Protein AF-A0A1W9RJ63-F1 (afdb_monomer_lite)

pLDDT: mean 87.43, std 19.28, range [34.66, 98.94]

Radius of gyration: 23.69 Å; chains: 1; bounding box: 68×54×68 Å

Foldseek 3Di:
DCPPVNVVVVVVVVVVVVVVPDPDPPVVVVVVVVVVVCVVPPPPPLLQAEEEFALFLQRLLLLLLVCLVRVHLHYHHDAQVCLVVVVDDEALSYEYFQYADSVHYVEYFHQDPVSVVVCVVVVHDQVVGHYDYHNALGSSVSSVVVVVVPDDDPPLSVVSVVVVSCVSNVPAPDPCSVPDDDLSVLVRLLLPDDPDDPVVSVVVSSVSSNLVSPDRSVVVCPDPVSVVSSVNSVVVVVVVVVLQVVQWDADPVCPPSPDIDGDPVPDPDRDDD

Structure (mmCIF, N/CA/C/O backbone):
data_AF-A0A1W9RJ63-F1
#
_entry.id   AF-A0A1W9RJ63-F1
#
loop_
_atom_site.group_PDB
_atom_site.id
_atom_site.type_symbol
_atom_site.label_atom_id
_atom_site.label_alt_id
_atom_site.label_comp_id
_atom_site.label_asym_id
_atom_site.label_entity_id
_atom_site.label_seq_id
_atom_site.pdbx_PDB_ins_code
_atom_site.Cartn_x
_atom_site.Cartn_y
_atom_site.Cartn_z
_atom_site.occupancy
_atom_site.B_iso_or_equiv
_atom_site.auth_seq_id
_atom_site.auth_comp_id
_atom_site.auth_asym_id
_atom_site.auth_atom_id
_atom_site.pdbx_PDB_model_num
ATOM 1 N N . MET A 1 1 ? -8.250 20.122 31.366 1.00 35.31 1 MET A N 1
ATOM 2 C CA . MET A 1 1 ? -9.513 19.414 31.671 1.00 35.31 1 MET A CA 1
ATOM 3 C C . MET A 1 1 ? -10.687 20.374 31.529 1.00 35.31 1 MET A C 1
ATOM 5 O O . MET A 1 1 ? -10.978 21.127 32.449 1.00 35.31 1 MET A O 1
ATOM 9 N N . LEU A 1 2 ? -11.339 20.386 30.367 1.00 34.66 2 LEU A N 1
ATOM 10 C CA . LEU A 1 2 ? -12.688 20.942 30.245 1.00 34.66 2 LEU A CA 1
ATOM 11 C C . LEU A 1 2 ? -13.640 19.859 30.754 1.00 34.66 2 LEU A C 1
ATOM 13 O O . LEU A 1 2 ? -13.644 18.750 30.230 1.00 34.66 2 LEU A O 1
ATOM 17 N N . THR A 1 3 ? -14.380 20.133 31.826 1.00 40.41 3 THR A N 1
ATOM 18 C CA . THR A 1 3 ? -15.351 19.172 32.359 1.00 40.41 3 THR A CA 1
ATOM 19 C C . THR A 1 3 ? -16.459 18.944 31.328 1.00 40.41 3 THR A C 1
ATOM 21 O O . THR A 1 3 ? -16.871 19.877 30.642 1.00 40.41 3 THR A O 1
ATOM 24 N N . PHE A 1 4 ? -16.972 17.717 31.225 1.00 37.75 4 PHE A N 1
ATOM 25 C CA . PHE A 1 4 ? -18.066 17.328 30.318 1.00 37.75 4 PHE A CA 1
ATOM 26 C C . PHE A 1 4 ? -19.274 18.294 30.388 1.00 37.75 4 PHE A C 1
ATOM 28 O O . PHE A 1 4 ? -19.885 18.646 29.382 1.00 37.75 4 PHE A O 1
ATOM 35 N N . SER A 1 5 ? -19.529 18.846 31.578 1.00 42.22 5 SER A N 1
ATOM 36 C CA . SER A 1 5 ? -20.525 19.898 31.835 1.00 42.22 5 SER A CA 1
ATOM 37 C C . SER A 1 5 ? -20.263 21.216 31.078 1.00 42.22 5 SER A C 1
ATOM 39 O O . SER A 1 5 ? -21.196 21.862 30.597 1.00 42.22 5 SER A O 1
ATOM 41 N N . SER A 1 6 ? -18.997 21.615 30.919 1.00 45.72 6 SER A N 1
ATOM 42 C CA . SER A 1 6 ? -18.586 22.813 30.173 1.00 45.72 6 SER A CA 1
ATOM 43 C C . SER A 1 6 ? -18.799 22.660 28.664 1.00 45.72 6 SER A C 1
ATOM 45 O O . SER A 1 6 ? -19.265 23.602 28.018 1.00 45.72 6 SER A O 1
ATOM 47 N N . PHE A 1 7 ? -18.521 21.471 28.118 1.00 48.03 7 PHE A N 1
ATOM 48 C CA . PHE A 1 7 ? -18.757 21.154 26.708 1.00 48.03 7 PHE A CA 1
ATOM 49 C C . PHE A 1 7 ? -20.257 21.136 26.387 1.00 48.03 7 PHE A C 1
ATOM 51 O O . PHE A 1 7 ? -20.696 21.829 25.472 1.00 48.03 7 PHE A O 1
ATOM 58 N N . LEU A 1 8 ? -21.061 20.467 27.223 1.00 41.66 8 LEU A N 1
ATOM 59 C CA . LEU A 1 8 ? -22.521 20.431 27.085 1.00 41.66 8 LEU A CA 1
ATOM 60 C C . LEU A 1 8 ? -23.159 21.825 27.162 1.00 41.66 8 LEU A C 1
ATOM 62 O O . LEU A 1 8 ? -24.070 22.125 26.395 1.00 41.66 8 LEU A O 1
ATOM 66 N N . LYS A 1 9 ? -22.664 22.713 28.038 1.00 49.66 9 LYS A N 1
ATOM 67 C CA . LYS A 1 9 ? -23.133 24.109 28.092 1.00 49.66 9 LYS A CA 1
ATOM 68 C C . LYS A 1 9 ? -22.808 24.885 26.814 1.00 49.66 9 LYS A C 1
ATOM 70 O O . LYS A 1 9 ? -23.668 25.620 26.339 1.00 49.66 9 LYS A O 1
ATOM 75 N N . LYS A 1 10 ? -21.609 24.719 26.243 1.00 51.47 10 LYS A N 1
ATOM 76 C CA . LYS A 1 10 ? -21.227 25.370 24.974 1.00 51.47 10 LYS A CA 1
ATOM 77 C C . LYS A 1 10 ? -22.029 24.845 23.782 1.00 51.47 10 LYS A C 1
ATOM 79 O O . LYS A 1 10 ? -22.437 25.641 22.935 1.00 51.47 10 LYS A O 1
ATOM 84 N N . LEU A 1 11 ? -22.298 23.538 23.753 1.00 46.00 11 LEU A N 1
ATOM 85 C CA . LEU A 1 11 ? -23.133 22.911 22.731 1.00 46.00 11 LEU A CA 1
ATOM 86 C C . LEU A 1 11 ? -24.572 23.436 22.816 1.00 46.00 11 LEU A C 1
ATOM 88 O O . LEU A 1 11 ? -25.123 23.881 21.817 1.00 46.00 11 LEU A O 1
ATOM 92 N N . LYS A 1 12 ? -25.138 23.499 24.030 1.00 49.78 12 LYS A N 1
ATOM 93 C CA . LYS A 1 12 ? -26.497 24.006 24.275 1.00 49.78 12 LYS A CA 1
ATOM 94 C C . LYS A 1 12 ? -26.666 25.472 23.853 1.00 49.78 12 LYS A C 1
ATOM 96 O O . LYS A 1 12 ? -27.648 25.806 23.204 1.00 49.78 12 LYS A O 1
ATOM 101 N N . ILE A 1 13 ? -25.669 26.318 24.133 1.00 50.31 13 ILE A N 1
ATOM 102 C CA . ILE A 1 13 ? -25.661 27.731 23.711 1.00 50.31 13 ILE A CA 1
ATOM 103 C C . ILE A 1 13 ? -25.588 27.866 22.178 1.00 50.31 13 ILE A C 1
ATOM 105 O O . ILE A 1 13 ? -26.251 28.734 21.613 1.00 50.31 13 ILE A O 1
ATOM 109 N N . SER A 1 14 ? -24.822 27.009 21.491 1.00 53.75 14 SER A N 1
ATOM 110 C CA . SER A 1 14 ? -24.752 27.021 20.017 1.00 53.75 14 SER A CA 1
ATOM 111 C C . SER A 1 14 ? -26.038 26.502 19.366 1.00 53.75 14 SER A C 1
ATOM 113 O O . SER A 1 14 ? -26.444 26.999 18.317 1.00 53.75 14 SER A O 1
ATOM 115 N N . ILE A 1 15 ? -26.715 25.549 20.011 1.00 46.78 15 ILE A N 1
ATOM 116 C CA . ILE A 1 15 ? -27.996 24.987 19.565 1.00 46.78 15 ILE A CA 1
ATOM 117 C C . ILE A 1 15 ? -29.120 26.030 19.668 1.00 46.78 15 ILE A C 1
ATOM 119 O O . ILE A 1 15 ? -29.859 26.216 18.703 1.00 46.78 15 ILE A O 1
ATOM 123 N N . ASP A 1 16 ? -29.198 26.789 20.767 1.00 50.16 16 ASP A N 1
ATOM 124 C CA . ASP A 1 16 ? -30.179 27.880 20.916 1.00 50.16 16 ASP A CA 1
ATOM 125 C C . ASP A 1 16 ? -29.985 28.989 19.858 1.00 50.16 16 ASP A C 1
ATOM 127 O O . ASP A 1 16 ? -30.943 29.651 19.443 1.00 50.16 16 ASP A O 1
ATOM 131 N N . PHE A 1 17 ? -28.746 29.181 19.390 1.00 46.66 17 PHE A N 1
ATOM 132 C CA . PHE A 1 17 ? -28.407 30.124 18.322 1.00 46.66 17 PHE A CA 1
ATOM 133 C C . PHE A 1 17 ? -28.830 29.622 16.929 1.00 46.66 17 PHE A C 1
ATOM 135 O O . PHE A 1 17 ? -29.302 30.415 16.114 1.00 46.66 17 PHE A O 1
ATOM 142 N N . LEU A 1 18 ? -28.721 28.315 16.670 1.00 41.44 18 LEU A N 1
ATOM 143 C CA . LEU A 1 18 ? -29.127 27.677 15.409 1.00 41.44 18 LEU A CA 1
ATOM 144 C C . LEU A 1 18 ? -30.652 27.527 15.285 1.00 41.44 18 LEU A C 1
ATOM 146 O O . LEU A 1 18 ? -31.206 27.804 14.223 1.00 41.44 18 LEU A O 1
ATOM 150 N N . ILE A 1 19 ? -31.352 27.207 16.380 1.00 47.28 19 ILE A N 1
ATOM 151 C CA . ILE A 1 19 ? -32.824 27.091 16.410 1.00 47.28 19 ILE A CA 1
ATOM 152 C C . ILE A 1 19 ? -33.506 28.435 16.101 1.00 47.28 19 ILE A C 1
ATOM 154 O O . ILE A 1 19 ? -34.602 28.472 15.544 1.00 47.28 19 ILE A O 1
ATOM 158 N N . LYS A 1 20 ? -32.854 29.565 16.405 1.00 49.41 20 LYS A N 1
ATOM 159 C CA . LYS A 1 20 ? -33.381 30.892 16.054 1.00 49.41 20 LYS A CA 1
ATOM 160 C C . LYS A 1 20 ? -33.312 31.219 14.562 1.00 49.41 20 LYS A C 1
ATOM 162 O O . LYS A 1 20 ? -33.952 32.193 14.164 1.00 49.41 20 LYS A O 1
ATOM 167 N N . LYS A 1 21 ? -32.547 30.471 13.758 1.00 46.88 21 LYS A N 1
ATOM 168 C CA . LYS A 1 21 ? -32.263 30.850 12.369 1.00 46.88 21 LYS A CA 1
ATOM 169 C C . LYS A 1 21 ? -33.033 30.073 11.307 1.00 46.88 21 LYS A C 1
ATOM 171 O O . LYS A 1 21 ? -33.266 30.662 10.262 1.00 46.88 21 LYS A O 1
ATOM 176 N N . ASP A 1 22 ? -33.526 28.866 11.581 1.00 46.59 22 ASP A N 1
ATOM 177 C CA . ASP A 1 22 ? -34.306 28.108 10.597 1.00 46.59 22 ASP A CA 1
ATOM 178 C C . ASP A 1 22 ? -35.449 27.310 11.230 1.00 46.59 22 ASP A C 1
ATOM 180 O O . ASP A 1 22 ? -35.293 26.634 12.245 1.00 46.59 22 ASP A O 1
ATOM 184 N N . LYS A 1 23 ? -36.627 27.383 10.597 1.00 46.25 23 LYS A N 1
ATOM 185 C CA . LYS A 1 23 ? -37.850 26.647 10.960 1.00 46.25 23 LYS A CA 1
ATOM 186 C C . LYS A 1 23 ? -37.730 25.152 10.620 1.00 46.25 23 LYS A C 1
ATOM 188 O O . LYS A 1 23 ? -38.532 24.626 9.851 1.00 46.25 23 LYS A O 1
ATOM 193 N N . LEU A 1 24 ? -36.751 24.451 11.180 1.00 45.56 24 LEU A N 1
ATOM 194 C CA . LEU A 1 24 ? -36.723 22.989 11.147 1.00 45.56 24 LEU A CA 1
ATOM 195 C C . LEU A 1 24 ? -37.535 22.460 12.332 1.00 45.56 24 LEU A C 1
ATOM 197 O O . LEU A 1 24 ? -37.320 22.839 13.481 1.00 45.56 24 LEU A O 1
ATOM 201 N N . SER A 1 25 ? -38.536 21.626 12.047 1.00 48.38 25 SER A N 1
ATOM 202 C CA . SER A 1 25 ? -39.439 21.076 13.057 1.00 48.38 25 SER A CA 1
ATOM 203 C C . SER A 1 25 ? -38.657 20.299 14.122 1.00 48.38 25 SER A C 1
ATOM 205 O O . SER A 1 25 ? -37.947 19.349 13.784 1.00 48.38 25 SER A O 1
ATOM 207 N N . ASN A 1 26 ? -38.851 20.666 15.394 1.00 48.31 26 ASN A N 1
ATOM 208 C CA . ASN A 1 26 ? -38.176 20.101 16.573 1.00 48.31 26 ASN A CA 1
ATOM 209 C C . ASN A 1 26 ? -38.105 18.562 16.598 1.00 48.31 26 ASN A C 1
ATOM 211 O O . ASN A 1 26 ? -37.152 18.010 17.133 1.00 48.31 26 ASN A O 1
ATOM 215 N N . TYR A 1 27 ? -39.067 17.857 16.000 1.00 42.84 27 TYR A N 1
ATOM 216 C CA . TYR A 1 27 ? -39.119 16.393 16.020 1.00 42.84 27 TYR A CA 1
ATOM 217 C C . TYR A 1 27 ? -38.029 15.712 15.179 1.00 42.84 27 TYR A C 1
ATOM 219 O O . TYR A 1 27 ? -37.395 14.782 15.667 1.00 42.84 27 TYR A O 1
ATOM 227 N N . ALA A 1 28 ? -37.744 16.194 13.965 1.00 42.62 28 ALA A N 1
ATOM 228 C CA . ALA A 1 28 ? -36.726 15.587 13.098 1.00 42.62 28 ALA A CA 1
ATOM 229 C C . ALA A 1 28 ? -35.299 15.817 13.631 1.00 42.62 28 ALA A C 1
ATOM 231 O O . ALA A 1 28 ? -34.439 14.944 13.532 1.00 42.62 28 ALA A O 1
ATOM 232 N N . PHE A 1 29 ? -35.061 16.975 14.258 1.00 45.22 29 PHE A N 1
ATOM 233 C CA . PHE A 1 29 ? -33.760 17.332 14.827 1.00 45.22 29 PHE A CA 1
ATOM 234 C C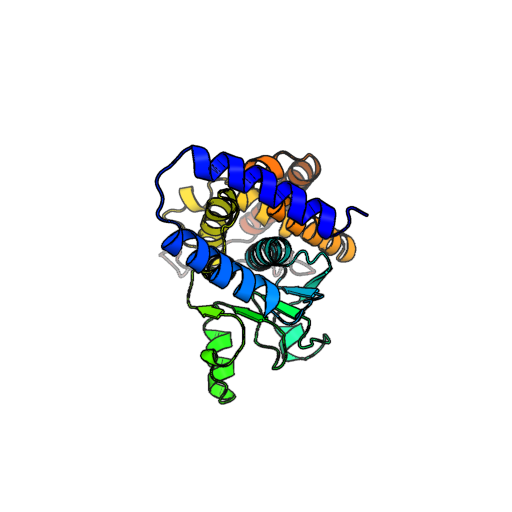 . PHE A 1 29 ? -33.454 16.544 16.110 1.00 45.22 29 PHE A C 1
ATOM 236 O O . PHE A 1 29 ? -32.309 16.169 16.344 1.00 45.22 29 PHE A O 1
ATOM 243 N N . ILE A 1 30 ? -34.468 16.254 16.933 1.00 47.34 30 ILE A N 1
ATOM 244 C CA . ILE A 1 30 ? -34.308 15.439 18.147 1.00 47.34 30 ILE A CA 1
ATOM 245 C C . ILE A 1 30 ? -34.028 13.974 17.781 1.00 47.34 30 ILE A C 1
ATOM 247 O O . ILE A 1 30 ? -33.135 13.375 18.367 1.00 47.34 30 ILE A O 1
ATOM 251 N N . GLN A 1 31 ? -34.696 13.420 16.763 1.00 43.69 31 GLN A N 1
ATOM 252 C CA . GLN A 1 31 ? -34.503 12.023 16.344 1.00 43.69 31 GLN A CA 1
ATOM 253 C C . GLN A 1 31 ? -33.118 11.756 15.728 1.00 43.69 31 GLN A C 1
ATOM 255 O O . GLN A 1 31 ? -32.487 10.753 16.052 1.00 43.69 31 GLN A O 1
ATOM 260 N N . LEU A 1 32 ? -32.615 12.675 14.892 1.00 45.84 32 LEU A N 1
ATOM 261 C CA . LEU A 1 32 ? -31.247 12.621 14.354 1.00 45.84 32 LEU A CA 1
ATOM 262 C C . LEU A 1 32 ? -30.197 12.699 15.468 1.00 45.84 32 LEU A C 1
ATOM 264 O O . LEU A 1 32 ? -29.223 11.951 15.450 1.00 45.84 32 LEU A O 1
ATOM 268 N N . ASN A 1 33 ? -30.417 13.561 16.465 1.00 51.47 33 ASN A N 1
ATOM 269 C CA . ASN A 1 33 ? -29.493 13.717 17.584 1.00 51.47 33 ASN A CA 1
ATOM 270 C C . ASN A 1 33 ? -29.561 12.559 18.580 1.00 51.47 33 ASN A C 1
ATOM 272 O O . ASN A 1 33 ? -28.522 12.194 19.111 1.00 51.47 33 ASN A O 1
ATOM 276 N N . GLU A 1 34 ? -30.721 11.946 18.822 1.00 47.78 34 GLU A N 1
ATOM 277 C CA . GLU A 1 34 ? -30.797 10.737 19.649 1.00 47.78 34 GLU A CA 1
ATOM 278 C C . GLU A 1 34 ? -30.180 9.530 18.946 1.00 47.78 34 GLU A C 1
ATOM 280 O O . GLU A 1 34 ? -29.508 8.752 19.609 1.00 47.78 34 GLU A O 1
ATOM 285 N N . HIS A 1 35 ? -30.314 9.395 17.622 1.00 44.97 35 HIS A N 1
ATOM 286 C CA . HIS A 1 35 ? -29.653 8.317 16.883 1.00 44.97 35 HIS A CA 1
ATOM 287 C C . HIS A 1 35 ? -28.129 8.510 16.824 1.00 44.97 35 HIS A C 1
ATOM 289 O O . HIS A 1 35 ? -27.396 7.568 17.116 1.00 44.97 35 HIS A O 1
ATOM 295 N N . LEU A 1 36 ? -27.638 9.732 16.560 1.00 47.53 36 LEU A N 1
ATOM 296 C CA . LEU A 1 36 ? -26.205 10.049 16.664 1.00 47.53 36 LEU A CA 1
ATOM 297 C C . LEU A 1 36 ? -25.688 9.856 18.093 1.00 47.53 36 LEU A C 1
ATOM 299 O O . LEU A 1 36 ? -24.647 9.243 18.288 1.00 47.53 36 LEU A O 1
ATOM 303 N N . PHE A 1 37 ? -26.412 10.333 19.106 1.00 47.59 37 PHE A N 1
ATOM 304 C CA . PHE A 1 37 ? -26.006 10.189 20.503 1.00 47.59 37 PHE A CA 1
ATOM 305 C C . PHE A 1 37 ? -26.058 8.726 20.959 1.00 47.59 37 PHE A C 1
ATOM 307 O O . PHE A 1 37 ? -25.188 8.289 21.705 1.00 47.59 37 PHE A O 1
ATOM 314 N N . TYR A 1 38 ? -27.016 7.934 20.474 1.00 44.03 38 TYR A N 1
ATOM 315 C CA . TYR A 1 38 ? -27.082 6.493 20.710 1.00 44.03 38 TYR A CA 1
ATOM 316 C C . TYR A 1 38 ? -25.909 5.770 20.037 1.00 44.03 38 TYR A C 1
ATOM 318 O O . TYR A 1 38 ? -25.235 4.989 20.701 1.00 44.03 38 TYR A O 1
ATOM 326 N N . GLN A 1 39 ? -25.564 6.099 18.786 1.00 44.53 39 GLN A N 1
ATOM 327 C CA . GLN A 1 39 ? -24.362 5.566 18.127 1.00 44.53 39 GLN A CA 1
ATOM 328 C C . GLN A 1 39 ? -23.059 5.990 18.833 1.00 44.53 39 GLN A C 1
ATOM 330 O O . GLN A 1 39 ? -22.141 5.184 18.966 1.00 44.53 39 GLN A O 1
ATOM 335 N N . MET A 1 40 ? -22.998 7.216 19.363 1.00 43.88 40 MET A N 1
ATOM 336 C CA . MET A 1 40 ? -21.855 7.729 20.130 1.00 43.88 40 MET A CA 1
ATOM 337 C C . MET A 1 40 ? -21.744 7.136 21.544 1.00 43.88 40 MET A C 1
ATOM 339 O O . MET A 1 40 ? -20.654 7.133 22.107 1.00 43.88 40 MET A O 1
ATOM 343 N N . THR A 1 41 ? -22.842 6.656 22.140 1.00 37.88 41 THR A N 1
ATOM 344 C CA . THR A 1 41 ? -22.869 6.145 23.529 1.00 37.88 41 THR A CA 1
ATOM 345 C C . THR A 1 41 ? -22.958 4.621 23.637 1.00 37.88 41 THR A C 1
ATOM 347 O O . THR A 1 41 ? -22.603 4.084 24.683 1.00 37.88 41 THR A O 1
ATOM 350 N N . HIS A 1 42 ? -23.409 3.916 22.589 1.00 36.69 42 HIS A N 1
ATOM 351 C CA . HIS A 1 42 ? -23.519 2.447 22.549 1.00 36.69 42 HIS A CA 1
ATOM 352 C C . HIS A 1 42 ? -22.415 1.742 21.751 1.00 36.69 42 HIS A C 1
ATOM 354 O O . HIS A 1 42 ? -22.365 0.510 21.763 1.00 36.69 42 HIS A O 1
ATOM 360 N N . ARG A 1 43 ? -21.456 2.469 21.159 1.00 43.28 43 ARG A N 1
ATOM 361 C CA . ARG A 1 43 ? -20.119 1.891 20.975 1.00 43.28 43 ARG A CA 1
ATOM 362 C C . ARG A 1 43 ? -19.536 1.690 22.374 1.00 43.28 43 ARG A C 1
ATOM 364 O O . ARG A 1 43 ? -18.943 2.601 22.940 1.00 43.28 43 ARG A O 1
ATOM 371 N N . LYS A 1 44 ? -19.709 0.494 22.952 1.00 42.28 44 LYS A N 1
ATOM 372 C CA . LYS A 1 44 ? -18.711 -0.044 23.892 1.00 42.28 44 LYS A CA 1
ATOM 373 C C . LYS A 1 44 ? -17.350 0.325 23.301 1.00 42.28 44 LYS A C 1
ATOM 375 O O . LYS A 1 44 ? -17.148 0.011 22.132 1.00 42.28 44 LYS A O 1
ATOM 380 N N . ASN A 1 45 ? -16.501 1.015 24.062 1.00 45.34 45 ASN A N 1
ATOM 381 C CA . ASN A 1 45 ? -15.117 1.335 23.712 1.00 45.34 45 ASN A CA 1
ATOM 382 C C . ASN A 1 45 ? -14.395 0.073 23.202 1.00 45.34 45 ASN A C 1
ATOM 384 O O . ASN A 1 45 ? -13.748 -0.631 23.970 1.00 45.34 45 ASN A O 1
ATOM 388 N N . MET A 1 46 ? -14.536 -0.245 21.919 1.00 55.38 46 MET A N 1
ATOM 389 C CA . MET A 1 46 ? -13.579 -1.050 21.183 1.00 55.38 46 MET A CA 1
ATOM 390 C C . MET A 1 46 ? -12.470 -0.054 20.877 1.00 55.38 46 MET A C 1
ATOM 392 O O . MET A 1 46 ? -12.479 0.610 19.842 1.00 55.38 46 MET A O 1
ATOM 396 N N . GLU A 1 47 ? -11.622 0.189 21.873 1.00 80.00 47 GLU A N 1
ATOM 397 C CA . GLU A 1 47 ? -10.399 0.954 21.673 1.00 80.00 47 GLU A CA 1
ATOM 398 C C . GLU A 1 47 ? -9.466 0.037 20.893 1.00 80.00 47 GLU A C 1
ATOM 400 O O . GLU A 1 47 ? -8.744 -0.773 21.464 1.00 80.00 47 GLU A O 1
ATOM 405 N N . PHE A 1 48 ? -9.565 0.093 19.565 1.00 96.06 48 PHE A N 1
ATOM 406 C CA . PHE A 1 48 ? -8.557 -0.509 18.713 1.00 96.06 48 PHE A CA 1
ATOM 407 C C . PHE A 1 48 ? -7.207 0.143 19.034 1.00 96.06 48 PHE A C 1
ATOM 409 O O . PHE A 1 48 ? -7.114 1.362 19.183 1.00 96.06 48 PHE A O 1
ATOM 416 N N . GLU A 1 49 ? -6.166 -0.669 19.157 1.00 96.44 49 GLU A N 1
ATOM 417 C CA . GLU A 1 49 ? -4.852 -0.239 19.631 1.00 96.44 49 GLU A CA 1
ATOM 418 C C . GLU A 1 49 ? -3.823 -0.171 18.508 1.00 96.44 49 GLU A C 1
ATOM 420 O O . GLU A 1 49 ? -2.931 0.677 18.558 1.00 96.44 49 GLU A O 1
ATOM 425 N N . THR A 1 50 ? -3.921 -1.061 17.515 1.00 98.31 50 THR A N 1
ATOM 426 C CA . THR A 1 50 ? -2.931 -1.201 16.440 1.00 98.31 50 THR A CA 1
ATOM 427 C C . THR A 1 50 ? -3.610 -1.317 15.087 1.00 98.31 50 THR A C 1
ATOM 429 O O . THR A 1 50 ? -4.634 -1.980 14.954 1.00 98.31 50 THR A O 1
ATOM 432 N N . ILE A 1 51 ? -2.982 -0.740 14.067 1.00 98.75 51 ILE A N 1
ATOM 433 C CA . ILE A 1 51 ? -3.275 -1.049 12.668 1.00 98.75 51 ILE A CA 1
ATOM 434 C C . ILE A 1 51 ? -2.130 -1.905 12.128 1.00 98.75 51 ILE A C 1
ATOM 436 O O . ILE A 1 51 ? -0.964 -1.498 12.183 1.00 98.75 51 ILE A O 1
ATOM 440 N N . ILE A 1 52 ? -2.466 -3.092 11.641 1.00 98.75 52 ILE A N 1
ATOM 441 C CA . ILE A 1 52 ? -1.572 -4.045 10.995 1.00 98.75 52 ILE A CA 1
ATOM 442 C C . ILE A 1 52 ? -1.902 -4.028 9.506 1.00 98.75 52 ILE A C 1
ATOM 444 O O . ILE A 1 52 ? -3.045 -4.256 9.134 1.00 98.75 52 ILE A O 1
ATOM 448 N N . THR A 1 53 ? -0.930 -3.709 8.662 1.00 98.88 53 THR A N 1
ATOM 449 C CA . THR A 1 53 ? -1.195 -3.462 7.240 1.00 98.88 53 THR A CA 1
ATOM 450 C C . THR A 1 53 ? -0.022 -3.871 6.356 1.00 98.88 53 THR A C 1
ATOM 452 O O . THR A 1 53 ? 1.103 -4.021 6.858 1.00 98.88 53 THR A O 1
ATOM 455 N N . HIS A 1 54 ? -0.264 -4.033 5.056 1.00 98.44 54 HIS A N 1
ATOM 456 C CA . HIS A 1 54 ? 0.798 -4.223 4.075 1.00 98.44 54 HIS A CA 1
ATOM 457 C C . HIS A 1 54 ? 1.665 -2.961 3.916 1.00 98.44 54 HIS A C 1
ATOM 459 O O . HIS A 1 54 ? 1.316 -1.869 4.375 1.00 98.44 54 HIS A O 1
ATOM 465 N N . ASN A 1 55 ? 2.873 -3.117 3.369 1.00 97.19 55 ASN A N 1
ATOM 466 C CA . ASN A 1 55 ? 3.911 -2.077 3.383 1.00 97.19 55 ASN A CA 1
ATOM 467 C C . ASN A 1 55 ? 4.093 -1.325 2.055 1.00 97.19 55 ASN A C 1
ATOM 469 O O . ASN A 1 55 ? 5.108 -0.640 1.882 1.00 97.19 55 ASN A O 1
ATOM 473 N N . ASP A 1 56 ? 3.135 -1.458 1.149 1.00 98.19 56 ASP A N 1
ATOM 474 C CA . ASP A 1 56 ? 3.018 -0.713 -0.102 1.00 98.19 56 ASP A CA 1
ATOM 475 C C . ASP A 1 56 ? 2.100 0.511 0.057 1.00 98.19 56 ASP A C 1
ATOM 477 O O . ASP A 1 56 ? 1.757 0.926 1.169 1.00 98.19 56 ASP A O 1
ATOM 481 N N . LEU A 1 57 ? 1.765 1.158 -1.063 1.00 98.69 57 LEU A N 1
ATOM 482 C CA . LEU A 1 57 ? 0.904 2.333 -1.054 1.00 98.69 57 LEU A CA 1
ATOM 483 C C . LEU A 1 57 ? -0.508 2.004 -0.550 1.00 98.69 57 LEU A C 1
ATOM 485 O O . LEU A 1 57 ? -1.061 2.803 0.210 1.00 98.69 57 LEU A O 1
ATOM 489 N N . ASP A 1 58 ? -1.080 0.868 -0.951 1.00 98.88 58 ASP A N 1
ATOM 490 C CA . ASP A 1 58 ? -2.446 0.493 -0.593 1.00 98.88 58 ASP A CA 1
ATOM 491 C C . ASP A 1 58 ? -2.591 0.283 0.920 1.00 98.88 58 ASP A C 1
ATOM 493 O O . ASP A 1 58 ? -3.375 0.972 1.594 1.00 98.88 58 ASP A O 1
ATOM 497 N N . GLY A 1 59 ? -1.717 -0.542 1.498 1.00 98.81 59 GLY A N 1
ATOM 498 C CA . GLY A 1 59 ? -1.667 -0.746 2.938 1.00 98.81 59 GLY A CA 1
ATOM 499 C C . GLY A 1 59 ? -1.417 0.548 3.728 1.00 98.81 59 GLY A C 1
ATOM 500 O O . GLY A 1 59 ? -2.015 0.758 4.795 1.00 98.81 59 GLY A O 1
ATOM 501 N N . ILE A 1 60 ? -0.589 1.466 3.214 1.00 98.88 60 ILE A N 1
ATOM 502 C CA . ILE A 1 60 ? -0.320 2.769 3.851 1.00 98.88 60 ILE A CA 1
ATOM 503 C C . ILE A 1 60 ? -1.547 3.684 3.829 1.00 98.88 60 ILE A C 1
ATOM 505 O O . ILE A 1 60 ? -1.856 4.303 4.853 1.00 98.88 60 ILE A O 1
ATOM 509 N N . VAL A 1 61 ? -2.251 3.785 2.699 1.00 98.94 61 VAL A N 1
ATOM 510 C CA . VAL A 1 61 ? -3.453 4.628 2.585 1.00 98.94 61 VAL A CA 1
ATOM 511 C C . VAL A 1 61 ? -4.601 4.040 3.404 1.00 98.94 61 VAL A C 1
ATOM 513 O O . VAL A 1 61 ? -5.258 4.778 4.145 1.00 98.94 61 VAL A O 1
ATOM 516 N N . SER A 1 62 ? -4.768 2.716 3.379 1.00 98.94 62 SER A N 1
ATOM 517 C CA . SER A 1 62 ? -5.681 1.989 4.265 1.00 98.94 62 SER A CA 1
ATOM 518 C C . SER A 1 62 ? -5.430 2.342 5.737 1.00 98.94 62 SER A C 1
ATOM 520 O O . SER A 1 62 ? -6.349 2.733 6.465 1.00 98.94 62 SER A O 1
ATOM 522 N N . ALA A 1 63 ? -4.167 2.303 6.176 1.00 98.88 63 ALA A N 1
ATOM 523 C CA . ALA A 1 63 ? -3.801 2.668 7.540 1.00 98.88 63 ALA A CA 1
ATOM 524 C C . ALA A 1 63 ? -3.990 4.158 7.852 1.00 98.88 63 ALA A C 1
ATOM 526 O O . ALA A 1 63 ? -4.365 4.488 8.978 1.00 98.88 63 ALA A O 1
ATOM 527 N N . ALA A 1 64 ? -3.774 5.058 6.890 1.00 98.88 64 ALA A N 1
ATOM 528 C CA . ALA A 1 64 ? -4.013 6.488 7.074 1.00 98.88 64 ALA A CA 1
ATOM 529 C C . ALA A 1 64 ? -5.493 6.766 7.372 1.00 98.88 64 ALA A C 1
ATOM 531 O O . ALA A 1 64 ? -5.807 7.472 8.334 1.00 98.88 64 ALA A O 1
ATOM 532 N N . ILE A 1 65 ? -6.406 6.143 6.622 1.00 98.81 65 ILE A N 1
ATOM 533 C CA . ILE A 1 65 ? -7.851 6.297 6.832 1.00 98.81 65 ILE A CA 1
ATOM 534 C C . ILE A 1 65 ? -8.268 5.676 8.172 1.00 98.81 65 ILE A C 1
ATOM 536 O O . ILE A 1 65 ? -8.933 6.339 8.969 1.00 98.81 65 ILE A O 1
ATOM 540 N N . CYS A 1 66 ? -7.835 4.450 8.489 1.00 98.62 66 CYS A N 1
ATOM 541 C CA . CYS A 1 66 ? -8.132 3.832 9.788 1.00 98.62 66 CYS A CA 1
ATOM 542 C C . CYS A 1 66 ? -7.582 4.658 10.966 1.00 98.62 66 CYS A C 1
ATOM 544 O O . CYS A 1 66 ? -8.277 4.852 11.967 1.00 98.62 66 CYS A O 1
ATOM 546 N N . SER A 1 67 ? -6.360 5.188 10.841 1.00 98.50 67 SER A N 1
ATOM 547 C CA . SER A 1 67 ? -5.740 6.048 11.854 1.00 98.50 67 SER A CA 1
ATOM 548 C C . SER A 1 67 ? -6.544 7.332 12.055 1.00 98.50 67 SER A C 1
ATOM 550 O O . SER A 1 67 ? -6.781 7.717 13.199 1.00 98.50 67 SER A O 1
ATOM 552 N N . TYR A 1 68 ? -7.031 7.953 10.974 1.00 98.12 68 TYR A N 1
ATOM 553 C CA . TYR A 1 68 ? -7.915 9.120 11.046 1.00 98.12 68 TYR A CA 1
ATOM 554 C C . TYR A 1 68 ? -9.212 8.809 11.806 1.00 98.12 68 TYR A C 1
ATOM 556 O O . TYR A 1 68 ? -9.611 9.552 12.701 1.00 98.12 68 TYR A O 1
ATOM 564 N N . VAL A 1 69 ? -9.865 7.697 11.456 1.00 97.19 69 VAL A N 1
ATOM 565 C CA . VAL A 1 69 ? -11.186 7.326 11.981 1.00 97.19 69 VAL A CA 1
ATOM 566 C C . VAL A 1 69 ? -11.149 6.972 13.467 1.00 97.19 69 VAL A C 1
ATOM 568 O O . VAL A 1 69 ? -12.066 7.341 14.204 1.00 97.19 69 VAL A O 1
ATOM 571 N N . PHE A 1 70 ? -10.116 6.255 13.908 1.00 96.19 70 PHE A N 1
ATOM 572 C CA . PHE A 1 70 ? -10.039 5.728 15.273 1.00 96.19 70 PHE A CA 1
ATOM 573 C C . PHE A 1 70 ? -9.041 6.461 16.176 1.00 96.19 70 PHE A C 1
ATOM 575 O O . PHE A 1 70 ? -9.023 6.207 17.377 1.00 96.19 70 PHE A O 1
ATOM 582 N N . GLY A 1 71 ? -8.222 7.369 15.636 1.00 95.81 71 GLY A N 1
ATOM 583 C CA . GLY A 1 71 ? -7.174 8.055 16.398 1.00 95.81 71 GLY A CA 1
ATOM 584 C C . GLY A 1 71 ? -6.031 7.127 16.825 1.00 95.81 71 GLY A C 1
ATOM 585 O O . GLY A 1 71 ? -5.462 7.310 17.899 1.00 95.81 71 GLY A O 1
ATOM 586 N N . ILE A 1 72 ? -5.722 6.108 16.017 1.00 96.50 72 ILE A N 1
ATOM 587 C CA . ILE A 1 72 ? -4.690 5.104 16.315 1.00 96.50 72 ILE A CA 1
ATOM 588 C C . ILE A 1 72 ? -3.345 5.557 15.752 1.00 96.50 72 ILE A C 1
ATOM 590 O O . ILE A 1 72 ? -3.204 5.724 14.542 1.00 96.50 72 ILE A O 1
ATOM 594 N N . ASP A 1 73 ? -2.329 5.659 16.608 1.00 96.81 73 ASP A N 1
ATOM 595 C CA . ASP A 1 73 ? -0.962 6.020 16.200 1.00 96.81 73 ASP A CA 1
ATOM 596 C C . ASP A 1 73 ? -0.000 4.813 16.144 1.00 96.81 73 ASP A C 1
ATOM 598 O O . ASP A 1 73 ? 1.165 4.933 15.756 1.00 96.81 73 ASP A O 1
ATOM 602 N N . ARG A 1 74 ? -0.444 3.612 16.533 1.00 98.00 74 ARG A N 1
ATOM 603 C CA . ARG A 1 74 ? 0.400 2.412 16.489 1.00 98.00 74 ARG A CA 1
ATOM 604 C C . ARG A 1 74 ? 0.192 1.665 15.172 1.00 98.00 74 ARG A C 1
ATOM 606 O O . ARG A 1 74 ? -0.762 0.912 15.019 1.00 98.00 74 ARG A O 1
ATOM 613 N N . ILE A 1 75 ? 1.133 1.833 14.245 1.00 98.50 75 ILE A N 1
ATOM 614 C CA . ILE A 1 75 ? 1.143 1.124 12.957 1.00 98.50 75 ILE A CA 1
ATOM 615 C C . ILE A 1 75 ? 2.198 0.012 12.965 1.00 98.50 75 ILE A C 1
ATOM 617 O O . ILE A 1 75 ? 3.348 0.225 13.390 1.00 98.50 75 ILE A O 1
ATOM 621 N N . LYS A 1 76 ? 1.820 -1.167 12.473 1.00 98.25 76 LYS A N 1
ATOM 622 C CA . LYS A 1 76 ? 2.698 -2.316 12.257 1.00 98.25 76 LYS A CA 1
ATOM 623 C C . LYS A 1 76 ? 2.563 -2.789 10.812 1.00 98.25 76 LYS A C 1
ATOM 625 O O . LYS A 1 76 ? 1.474 -3.091 10.356 1.00 98.25 76 LYS A O 1
ATOM 630 N N . PHE A 1 77 ? 3.689 -2.868 10.120 1.00 98.25 77 PHE A N 1
ATOM 631 C CA . PHE A 1 77 ? 3.738 -3.420 8.774 1.00 98.25 77 PHE A CA 1
ATOM 632 C C . PHE A 1 77 ? 4.022 -4.919 8.833 1.00 98.25 77 PHE A C 1
ATOM 634 O O . PHE A 1 77 ? 4.831 -5.348 9.665 1.00 98.25 77 PHE A O 1
ATOM 641 N N . ALA A 1 78 ? 3.357 -5.681 7.973 1.00 97.94 78 ALA A N 1
ATOM 642 C CA . ALA A 1 78 ? 3.508 -7.124 7.829 1.00 97.94 78 ALA A CA 1
ATOM 643 C C . ALA A 1 78 ? 3.321 -7.520 6.358 1.00 97.94 78 ALA A C 1
ATOM 645 O O . ALA A 1 78 ? 2.728 -6.770 5.588 1.00 97.94 78 ALA A O 1
ATOM 646 N N . GLY A 1 79 ? 3.846 -8.678 5.969 1.00 97.31 79 GLY A N 1
ATOM 647 C CA . GLY A 1 79 ? 3.540 -9.320 4.692 1.00 97.31 79 GLY A CA 1
ATOM 648 C C . GLY A 1 79 ? 2.530 -10.463 4.852 1.00 97.31 79 GLY A C 1
ATOM 649 O O . GLY A 1 79 ? 2.329 -10.950 5.969 1.00 97.31 79 GLY A O 1
ATOM 650 N N . PRO A 1 80 ? 1.956 -10.979 3.749 1.00 96.62 80 PRO A N 1
ATOM 651 C CA . PRO A 1 80 ? 1.004 -12.093 3.792 1.00 96.62 80 PRO A CA 1
ATOM 652 C C . PRO A 1 80 ? 1.551 -13.331 4.517 1.00 96.62 80 PRO A C 1
ATOM 654 O O . PRO A 1 80 ? 0.841 -13.973 5.288 1.00 96.62 80 PRO A O 1
ATOM 657 N N . ASN A 1 81 ? 2.844 -13.624 4.339 1.00 96.50 81 ASN A N 1
ATOM 658 C CA . ASN A 1 81 ? 3.506 -14.746 5.008 1.00 96.50 81 ASN A CA 1
ATOM 659 C C . ASN A 1 81 ? 3.598 -14.565 6.528 1.00 96.50 81 ASN A C 1
ATOM 661 O O . ASN A 1 81 ? 3.444 -15.547 7.249 1.00 96.50 81 ASN A O 1
ATOM 665 N N . ASP A 1 82 ? 3.804 -13.338 7.021 1.00 97.06 82 ASP A N 1
ATOM 666 C CA . ASP A 1 82 ? 3.862 -13.079 8.467 1.00 97.06 82 ASP A CA 1
ATOM 667 C C . ASP A 1 82 ? 2.511 -13.405 9.130 1.00 97.06 82 ASP A C 1
ATOM 669 O O . ASP A 1 82 ? 2.461 -13.849 10.279 1.00 97.06 82 ASP A O 1
ATOM 673 N N . ILE A 1 83 ? 1.412 -13.205 8.392 1.00 97.00 83 ILE A N 1
ATOM 674 C CA . ILE A 1 83 ? 0.056 -13.542 8.830 1.00 97.00 83 ILE A CA 1
ATOM 675 C C . ILE A 1 83 ? -0.194 -15.043 8.733 1.00 97.00 83 ILE A C 1
ATOM 677 O O . ILE A 1 83 ? -0.596 -15.662 9.718 1.00 97.00 83 ILE A O 1
ATOM 681 N N . ALA A 1 84 ? 0.089 -15.640 7.574 1.00 92.44 84 ALA A N 1
ATOM 682 C CA . ALA A 1 84 ? -0.141 -17.061 7.326 1.00 92.44 84 ALA A CA 1
ATOM 683 C C . ALA A 1 84 ? 0.643 -17.965 8.295 1.00 92.44 84 ALA A C 1
ATOM 685 O O . ALA A 1 84 ? 0.141 -19.008 8.714 1.00 92.44 84 ALA A O 1
ATOM 686 N N . ASN A 1 85 ? 1.850 -17.546 8.686 1.00 94.62 85 ASN A N 1
ATOM 687 C CA . ASN A 1 85 ? 2.697 -18.266 9.638 1.00 94.62 85 ASN A CA 1
ATOM 688 C C . ASN A 1 85 ? 2.405 -17.926 11.109 1.00 94.62 85 ASN A C 1
ATOM 690 O O . ASN A 1 85 ? 3.005 -18.535 11.995 1.00 94.62 85 ASN A O 1
ATOM 694 N N . ALA A 1 86 ? 1.511 -16.969 11.385 1.00 94.44 86 ALA A N 1
ATOM 695 C CA . ALA A 1 86 ? 1.285 -16.409 12.718 1.00 94.44 86 ALA A CA 1
ATOM 696 C C . ALA A 1 86 ? 2.579 -15.894 13.393 1.00 94.44 86 ALA A C 1
ATOM 698 O O . ALA A 1 86 ? 2.748 -15.995 14.611 1.00 94.44 86 ALA A O 1
ATOM 699 N N . ASP A 1 87 ? 3.487 -15.301 12.605 1.00 95.75 87 ASP A N 1
ATOM 700 C CA . ASP A 1 87 ? 4.755 -14.724 13.084 1.00 95.75 87 ASP A CA 1
ATOM 701 C C . ASP A 1 87 ? 4.527 -13.468 13.942 1.00 95.75 87 ASP A C 1
ATOM 703 O O . ASP A 1 87 ? 5.406 -13.007 14.683 1.00 95.75 87 ASP A O 1
ATOM 707 N N . ILE A 1 88 ? 3.323 -12.899 13.859 1.00 94.81 88 ILE A N 1
ATOM 708 C CA . ILE A 1 88 ? 2.903 -11.744 14.632 1.00 94.81 88 ILE A CA 1
ATOM 709 C C . ILE A 1 88 ? 1.661 -12.042 15.465 1.00 94.81 88 ILE A C 1
ATOM 711 O O . ILE A 1 88 ? 0.687 -12.611 14.991 1.00 94.81 88 ILE A O 1
ATOM 715 N N . THR A 1 89 ? 1.674 -11.594 16.720 1.00 95.81 89 THR A N 1
ATOM 716 C CA . THR A 1 89 ? 0.477 -11.615 17.566 1.00 95.81 89 THR A CA 1
ATOM 717 C C . THR A 1 89 ? -0.517 -10.564 17.081 1.00 95.81 89 THR A C 1
ATOM 719 O O . THR A 1 89 ? -0.150 -9.389 16.979 1.00 95.81 89 THR A O 1
ATOM 722 N N . ILE A 1 90 ? -1.744 -11.010 16.817 1.00 97.81 90 ILE A N 1
ATOM 723 C CA . ILE A 1 90 ? -2.909 -10.204 16.448 1.00 97.81 90 ILE A CA 1
ATOM 724 C C . ILE A 1 90 ? -4.045 -10.583 17.396 1.00 97.81 90 ILE A C 1
ATOM 726 O O . ILE A 1 90 ? -4.154 -11.738 17.802 1.00 97.81 90 ILE A O 1
ATOM 730 N N . THR A 1 91 ? -4.831 -9.596 17.803 1.00 97.25 91 THR A N 1
ATOM 731 C CA . THR A 1 91 ? -5.907 -9.724 18.787 1.00 97.25 91 THR A CA 1
ATOM 732 C C . THR A 1 91 ? -7.155 -8.985 18.317 1.00 97.25 91 THR A C 1
ATOM 734 O O . THR A 1 91 ? -7.113 -8.185 17.379 1.00 97.25 91 THR A O 1
ATOM 737 N N . SER A 1 92 ? -8.267 -9.151 19.033 1.00 97.12 92 SER A N 1
ATOM 738 C CA . SER A 1 92 ? -9.489 -8.360 18.822 1.00 97.12 92 SER A CA 1
ATOM 739 C C . SER A 1 92 ? -9.320 -6.832 18.934 1.00 97.12 92 SER A C 1
ATOM 741 O O . SER A 1 92 ? -10.243 -6.100 18.583 1.00 97.12 92 SER A O 1
ATOM 743 N N . ASN A 1 93 ? -8.179 -6.335 19.428 1.00 97.00 93 ASN A N 1
ATOM 744 C CA . ASN A 1 93 ? -7.881 -4.901 19.513 1.00 97.00 93 ASN A CA 1
ATOM 745 C C . ASN A 1 93 ? -7.151 -4.374 18.264 1.00 97.00 93 ASN A C 1
ATOM 747 O O . ASN A 1 93 ? -6.861 -3.182 18.190 1.00 97.00 93 ASN A O 1
ATOM 751 N N . ASP A 1 94 ? -6.845 -5.224 17.286 1.00 98.44 94 ASP A N 1
ATOM 752 C CA . ASP A 1 94 ? -6.078 -4.842 16.103 1.00 98.44 94 ASP A CA 1
ATOM 753 C C . ASP A 1 94 ? -6.977 -4.728 14.862 1.00 98.44 94 ASP A C 1
ATOM 755 O O . ASP A 1 94 ? -7.879 -5.539 14.645 1.00 98.44 94 ASP A O 1
ATOM 759 N N . ILE A 1 95 ? -6.723 -3.718 14.034 1.00 98.75 95 ILE A N 1
ATOM 760 C CA . ILE A 1 95 ? -7.311 -3.579 12.698 1.00 98.75 95 ILE A CA 1
ATOM 761 C C . ILE A 1 95 ? -6.316 -4.157 11.700 1.00 98.75 95 ILE A C 1
ATOM 763 O O . ILE A 1 95 ? -5.149 -3.768 11.721 1.00 98.75 95 ILE A O 1
ATOM 767 N N . VAL A 1 96 ? -6.765 -5.057 10.833 1.00 98.88 96 VAL A N 1
ATOM 768 C CA . VAL A 1 96 ? -5.950 -5.660 9.777 1.00 98.88 96 VAL A CA 1
ATOM 769 C C . VAL A 1 96 ? -6.440 -5.162 8.428 1.00 98.88 96 VAL A C 1
ATOM 771 O O . VAL A 1 96 ? -7.611 -5.342 8.103 1.00 98.88 96 VAL A O 1
ATOM 774 N N . CYS A 1 97 ? -5.553 -4.542 7.660 1.00 98.81 97 CYS A N 1
ATOM 775 C CA . CYS A 1 97 ? -5.839 -4.073 6.310 1.00 98.81 97 CYS A CA 1
ATOM 776 C C . CYS A 1 97 ? -4.902 -4.751 5.315 1.00 98.81 97 CYS A C 1
ATOM 778 O O . CYS A 1 97 ? -3.731 -4.960 5.629 1.00 98.81 97 CYS A O 1
ATOM 780 N N . ASP A 1 98 ? -5.415 -5.026 4.121 1.00 98.81 98 ASP A N 1
ATOM 781 C CA . ASP A 1 98 ? -4.618 -5.394 2.952 1.00 98.81 98 ASP A CA 1
ATOM 782 C C . ASP A 1 98 ? -3.758 -6.658 3.148 1.00 98.81 98 ASP A C 1
ATOM 784 O O . ASP A 1 98 ? -2.618 -6.790 2.707 1.00 98.81 98 ASP A O 1
ATOM 788 N N . LEU A 1 99 ? -4.281 -7.589 3.941 1.00 98.69 99 LEU A N 1
ATOM 789 C CA . LEU A 1 99 ? -3.573 -8.775 4.399 1.00 98.69 99 LEU A CA 1
ATOM 790 C C . LEU A 1 99 ? -4.558 -9.943 4.544 1.00 98.69 99 LEU A C 1
ATOM 792 O O . LEU A 1 99 ? -5.739 -9.707 4.827 1.00 98.69 99 LEU A O 1
ATOM 796 N N . PRO A 1 100 ? -4.088 -11.204 4.438 1.00 98.25 100 PRO A N 1
ATOM 797 C CA . PRO A 1 100 ? -4.926 -12.372 4.695 1.00 98.25 100 PRO A CA 1
ATOM 798 C C . PRO A 1 100 ? -5.594 -12.304 6.072 1.00 98.25 100 PRO A C 1
ATOM 800 O O . PRO A 1 100 ? -5.039 -11.747 7.021 1.00 98.25 100 PRO A O 1
ATOM 803 N N . TYR A 1 101 ? -6.779 -12.899 6.216 1.00 98.12 101 TYR A N 1
ATOM 804 C CA . TYR A 1 101 ? -7.478 -12.901 7.500 1.00 98.12 101 TYR A CA 1
ATOM 805 C C . TYR A 1 101 ? -6.725 -13.743 8.553 1.00 98.12 101 TYR A C 1
ATOM 807 O O . TYR A 1 101 ? -6.552 -14.952 8.361 1.00 98.12 101 TYR A O 1
ATOM 815 N N . PRO A 1 102 ? -6.334 -13.166 9.706 1.00 97.00 102 PRO A N 1
ATOM 816 C CA . PRO A 1 102 ? -5.513 -13.847 10.714 1.00 97.00 102 PRO A CA 1
ATOM 817 C C . PRO A 1 102 ? -6.286 -14.781 11.660 1.00 97.00 102 PRO A C 1
ATOM 819 O O . PRO A 1 102 ? -5.740 -15.190 12.680 1.00 97.00 102 PRO A O 1
ATOM 822 N N . LEU A 1 103 ? -7.558 -15.093 11.375 1.00 95.69 103 LEU A N 1
ATOM 823 C CA . LEU A 1 103 ? -8.504 -15.811 12.255 1.00 95.69 103 LEU A CA 1
ATOM 824 C C . LEU A 1 103 ? -8.967 -15.040 13.504 1.00 95.69 103 LEU A C 1
ATOM 826 O O . LEU A 1 103 ? -10.010 -15.372 14.062 1.00 95.69 103 LEU A O 1
ATOM 830 N N . GLU A 1 104 ? -8.237 -14.008 13.925 1.00 95.81 104 GLU A N 1
ATOM 831 C CA . GLU A 1 104 ? -8.629 -13.102 15.002 1.00 95.81 104 GLU A CA 1
ATOM 832 C C . GLU A 1 104 ? -8.158 -11.674 14.706 1.00 95.81 104 GLU A C 1
ATOM 834 O O . GLU A 1 104 ? -6.966 -11.417 14.570 1.00 95.81 104 GLU A O 1
ATOM 839 N N . CYS A 1 105 ? -9.096 -10.731 14.640 1.00 97.94 105 CYS A N 1
ATOM 840 C CA . CYS A 1 105 ? -8.824 -9.297 14.644 1.00 97.94 105 CYS A CA 1
ATOM 841 C C . CYS A 1 105 ? -10.095 -8.528 15.024 1.00 97.94 105 CYS A C 1
ATOM 843 O O . CYS A 1 105 ? -11.199 -9.079 15.040 1.00 97.94 105 CYS A O 1
ATOM 845 N N . GLY A 1 106 ? -9.943 -7.246 15.330 1.00 97.94 106 GLY A N 1
ATOM 846 C CA . GLY A 1 106 ? -11.046 -6.348 15.642 1.00 97.94 106 GLY A CA 1
ATOM 847 C C . GLY A 1 106 ? -11.823 -5.874 14.414 1.00 97.94 106 GLY A C 1
ATOM 848 O O . GLY A 1 106 ? -13.051 -5.821 14.449 1.00 97.94 106 GLY A O 1
ATOM 849 N N . LEU A 1 107 ? -11.109 -5.546 13.336 1.00 98.44 107 LEU A N 1
ATOM 850 C CA . LEU A 1 107 ? -11.655 -5.267 12.005 1.00 98.44 107 LEU A CA 1
ATOM 851 C C . LEU A 1 107 ? -10.706 -5.830 10.948 1.00 98.44 107 LEU A C 1
ATOM 853 O O . LEU A 1 107 ? -9.491 -5.741 11.119 1.00 98.44 107 LEU A O 1
ATOM 857 N N . TRP A 1 108 ? -11.258 -6.357 9.863 1.00 98.81 108 TRP A N 1
ATOM 858 C CA . TRP A 1 108 ? -10.522 -6.839 8.703 1.00 98.81 108 TRP A CA 1
ATOM 859 C C . TRP A 1 108 ? -11.007 -6.139 7.434 1.00 98.81 108 TRP A C 1
ATOM 861 O O . TRP A 1 108 ? -12.210 -6.108 7.157 1.00 98.81 108 TRP A O 1
ATOM 871 N N . PHE A 1 109 ? -10.072 -5.577 6.677 1.00 98.88 109 PHE A N 1
ATOM 872 C CA . PHE A 1 109 ? -10.311 -4.982 5.370 1.00 98.88 109 PHE A CA 1
ATOM 873 C C . PHE A 1 109 ? -9.381 -5.608 4.347 1.00 98.88 109 PHE A C 1
ATOM 875 O O . PHE A 1 109 ? -8.177 -5.677 4.580 1.00 98.88 109 PHE A O 1
ATOM 882 N N . ASP A 1 110 ? -9.937 -6.066 3.233 1.00 98.81 110 ASP A N 1
ATOM 883 C CA . ASP A 1 110 ? -9.158 -6.669 2.158 1.00 98.81 110 ASP A CA 1
ATOM 884 C C . ASP A 1 110 ? -9.959 -6.677 0.847 1.00 98.81 110 ASP A C 1
ATOM 886 O O . ASP A 1 110 ? -11.186 -6.516 0.842 1.00 98.81 110 ASP A O 1
ATOM 890 N N . HIS A 1 111 ? -9.249 -6.862 -0.260 1.00 98.62 111 HIS A N 1
ATOM 891 C CA . HIS A 1 111 ? -9.799 -6.888 -1.614 1.00 98.62 111 HIS A CA 1
ATOM 892 C C . HIS A 1 111 ? -9.252 -8.037 -2.481 1.00 98.62 111 HIS A C 1
ATOM 894 O O . HIS A 1 111 ? -9.770 -8.295 -3.569 1.00 98.62 111 HIS A O 1
ATOM 900 N N . HIS A 1 112 ? -8.253 -8.779 -1.994 1.00 98.25 112 HIS A N 1
ATOM 901 C CA . HIS A 1 112 ? -7.607 -9.852 -2.740 1.00 98.25 112 HIS A CA 1
ATOM 902 C C . HIS A 1 112 ? -8.507 -11.084 -2.899 1.00 98.25 112 HIS A C 1
ATOM 904 O O . HIS A 1 112 ? -8.859 -11.757 -1.927 1.00 98.25 112 HIS A O 1
ATOM 910 N N . GLU A 1 113 ? -8.809 -11.468 -4.142 1.00 97.44 113 GLU A N 1
ATOM 911 C CA . GLU A 1 113 ? -9.614 -12.666 -4.426 1.00 97.44 113 GLU A CA 1
ATOM 912 C C . GLU A 1 113 ? -9.011 -13.937 -3.800 1.00 97.44 113 GLU A C 1
ATOM 914 O O . GLU A 1 113 ? -9.738 -14.735 -3.209 1.00 97.44 113 GLU A O 1
ATOM 919 N N . GLY A 1 114 ? -7.682 -14.089 -3.834 1.00 97.06 114 GLY A N 1
ATOM 920 C CA . GLY A 1 114 ? -6.991 -15.242 -3.245 1.00 97.06 114 GLY A CA 1
ATOM 921 C C . GLY A 1 114 ? -7.201 -15.388 -1.732 1.00 97.06 114 GLY A C 1
ATOM 922 O O . GLY A 1 114 ? -7.380 -16.502 -1.238 1.00 97.06 114 GLY A O 1
ATOM 923 N N . ASN A 1 115 ? -7.271 -14.277 -0.994 1.00 97.06 115 ASN A N 1
ATOM 924 C CA . ASN A 1 115 ? -7.542 -14.303 0.446 1.00 97.06 115 ASN A CA 1
ATOM 925 C C . ASN A 1 115 ? -9.003 -14.694 0.728 1.00 97.06 115 ASN A C 1
ATOM 927 O O . ASN A 1 115 ? -9.284 -15.433 1.675 1.00 97.06 115 ASN A O 1
ATOM 931 N N . LEU A 1 116 ? -9.946 -14.272 -0.126 1.00 96.81 116 LEU A N 1
ATOM 932 C CA . LEU A 1 116 ? -11.335 -14.732 -0.052 1.00 96.81 116 LEU A CA 1
ATOM 933 C C . LEU A 1 116 ? -11.456 -16.232 -0.359 1.00 96.81 116 LEU A C 1
ATOM 935 O O . LEU A 1 116 ? -12.236 -16.935 0.289 1.00 96.81 116 LEU A O 1
ATOM 939 N N . GLU A 1 117 ? -10.699 -16.744 -1.330 1.00 97.12 117 GLU A N 1
ATOM 940 C CA . GLU A 1 117 ? -10.641 -18.182 -1.606 1.00 97.12 117 GLU A CA 1
ATOM 941 C C . GLU A 1 117 ? -10.114 -18.972 -0.401 1.00 97.12 117 GLU A C 1
ATOM 943 O O . GLU A 1 117 ? -10.693 -20.003 -0.048 1.00 97.12 117 GLU A O 1
ATOM 948 N N . GLU A 1 118 ? -9.085 -18.473 0.287 1.00 95.69 118 GLU A N 1
ATOM 949 C CA . GLU A 1 118 ? -8.554 -19.086 1.510 1.00 95.69 118 GLU A CA 1
ATOM 950 C C . GLU A 1 118 ? -9.622 -19.218 2.610 1.00 95.69 118 GLU A C 1
ATOM 952 O O . GLU A 1 118 ? -9.750 -20.281 3.230 1.00 95.69 118 GLU A O 1
ATOM 957 N N . LEU A 1 119 ? -10.448 -18.184 2.811 1.00 96.75 119 LEU A N 1
ATOM 958 C CA . LEU A 1 119 ? -11.581 -18.238 3.742 1.00 96.75 119 LEU A CA 1
ATOM 959 C C . LEU A 1 119 ? -12.594 -19.320 3.358 1.00 96.75 119 LEU A C 1
ATOM 961 O O . LEU A 1 119 ? -13.033 -20.092 4.218 1.00 96.75 119 LEU A O 1
ATOM 965 N N . ARG A 1 120 ? -12.913 -19.435 2.062 1.00 96.50 120 ARG A N 1
ATOM 966 C CA . ARG A 1 120 ? -13.819 -20.476 1.548 1.00 96.50 120 ARG A CA 1
ATOM 967 C C . ARG A 1 120 ? -13.274 -21.874 1.831 1.00 96.50 120 ARG A C 1
ATOM 969 O O . ARG A 1 120 ? -14.026 -22.719 2.314 1.00 96.50 120 ARG A O 1
ATOM 976 N N . TYR A 1 121 ? -11.978 -22.116 1.614 1.00 96.06 121 TYR A N 1
ATOM 977 C CA . TYR A 1 121 ? -11.346 -23.404 1.943 1.00 96.06 121 TYR A CA 1
ATOM 978 C C . TYR A 1 121 ? -11.412 -23.741 3.438 1.00 96.06 121 TYR A C 1
ATOM 980 O O . TYR A 1 121 ? -11.462 -24.916 3.808 1.00 96.06 121 TYR A O 1
ATOM 988 N N . ARG A 1 122 ? -11.441 -22.722 4.303 1.00 95.31 122 ARG A N 1
ATOM 989 C CA . ARG A 1 122 ? -11.552 -22.864 5.762 1.00 95.31 122 ARG A CA 1
ATOM 990 C C . ARG A 1 122 ? -12.995 -22.890 6.277 1.00 95.31 122 ARG A C 1
ATOM 992 O O . ARG A 1 122 ? -13.186 -23.058 7.477 1.00 95.31 122 ARG A O 1
ATOM 999 N N . ASN A 1 123 ? -13.995 -22.794 5.397 1.00 97.12 123 ASN A N 1
ATOM 1000 C CA . ASN A 1 123 ? -15.415 -22.653 5.746 1.00 97.12 123 ASN A CA 1
ATOM 1001 C C . ASN A 1 123 ? -15.698 -21.438 6.651 1.00 97.12 123 ASN A C 1
ATOM 1003 O O . ASN A 1 123 ? -16.488 -21.536 7.589 1.00 97.12 123 ASN A O 1
ATOM 1007 N N . ILE A 1 124 ? -15.046 -20.306 6.376 1.00 97.25 124 ILE A N 1
ATOM 1008 C CA . ILE A 1 124 ? -15.282 -19.026 7.056 1.00 97.25 124 ILE A CA 1
ATOM 1009 C C . ILE A 1 124 ? -16.023 -18.104 6.081 1.00 97.25 124 ILE A C 1
ATOM 1011 O O . ILE A 1 124 ? -15.560 -17.893 4.959 1.00 97.25 124 ILE A O 1
ATOM 1015 N N . ASP A 1 125 ? -17.167 -17.554 6.492 1.00 96.62 125 ASP A N 1
ATOM 1016 C CA . ASP A 1 125 ? -17.875 -16.537 5.709 1.00 96.62 125 ASP A CA 1
ATOM 1017 C C . ASP A 1 125 ? -17.277 -15.155 5.996 1.00 96.62 125 ASP A C 1
ATOM 1019 O O . ASP A 1 125 ? -17.317 -14.665 7.123 1.00 96.62 125 ASP A O 1
ATOM 1023 N N . ALA A 1 126 ? -16.744 -14.501 4.961 1.00 96.19 126 ALA A N 1
ATOM 1024 C CA . ALA A 1 126 ? -16.203 -13.148 5.061 1.00 96.19 126 ALA A CA 1
ATOM 1025 C C . ALA A 1 126 ? -17.221 -12.126 5.601 1.00 96.19 126 ALA A C 1
ATOM 1027 O O . ALA A 1 126 ? -16.821 -11.153 6.233 1.00 96.19 126 ALA A O 1
ATOM 1028 N N . ASN A 1 127 ? -18.528 -12.342 5.400 1.00 94.56 127 ASN A N 1
ATOM 1029 C CA . ASN A 1 127 ? -19.568 -11.443 5.914 1.00 94.56 127 ASN A CA 1
ATOM 1030 C C . ASN A 1 127 ? -19.748 -11.527 7.438 1.00 94.56 127 ASN A C 1
ATOM 1032 O O . ASN A 1 127 ? -20.364 -10.639 8.028 1.00 94.56 127 ASN A O 1
ATOM 1036 N N . GLU A 1 128 ? -19.239 -12.584 8.074 1.00 96.06 128 GLU A N 1
ATOM 1037 C CA . GLU A 1 128 ? -19.254 -12.743 9.532 1.00 96.06 128 GLU A CA 1
ATOM 1038 C C . GLU A 1 128 ? -18.035 -12.088 10.201 1.00 96.06 128 GLU A C 1
ATOM 1040 O O . GLU A 1 128 ? -18.021 -11.908 11.421 1.00 96.06 128 GLU A O 1
ATOM 1045 N N . ILE A 1 129 ? -17.024 -11.701 9.417 1.00 97.81 129 ILE A N 1
ATOM 1046 C CA . ILE A 1 129 ? -15.822 -11.032 9.910 1.00 97.81 129 ILE A CA 1
ATOM 1047 C C . ILE A 1 129 ? -16.111 -9.528 10.045 1.00 97.81 129 ILE A C 1
ATOM 1049 O O . ILE A 1 129 ? -16.510 -8.892 9.066 1.00 97.81 129 ILE A O 1
ATOM 1053 N N . PRO A 1 130 ? -15.903 -8.913 11.226 1.00 97.44 130 PRO A N 1
ATOM 1054 C CA . PRO A 1 130 ? -16.036 -7.469 11.376 1.00 97.44 130 PRO A CA 1
ATOM 1055 C C . PRO A 1 130 ? -15.107 -6.710 10.423 1.00 97.44 130 PRO A C 1
ATOM 1057 O O . PRO A 1 130 ? -13.925 -7.024 10.333 1.00 97.44 130 PRO A O 1
ATOM 1060 N N . GLY A 1 131 ? -15.626 -5.674 9.765 1.00 97.56 131 GLY A N 1
ATOM 1061 C CA . GLY A 1 131 ? -14.923 -4.946 8.709 1.00 97.56 131 GLY A CA 1
ATOM 1062 C C . GLY A 1 131 ? -15.593 -5.177 7.361 1.00 97.56 131 GLY A C 1
ATOM 1063 O O . GLY A 1 131 ? -16.825 -5.243 7.290 1.00 97.56 131 GLY A O 1
ATOM 1064 N N . LYS A 1 132 ? -14.807 -5.239 6.286 1.00 98.38 132 LYS A N 1
ATOM 1065 C CA . LYS A 1 132 ? -15.341 -5.426 4.938 1.00 98.38 132 LYS A CA 1
ATOM 1066 C C . LYS A 1 132 ? -14.314 -6.064 4.012 1.00 98.38 132 LYS A C 1
ATOM 1068 O O . LYS A 1 132 ? -13.223 -5.539 3.846 1.00 98.38 132 LYS A O 1
ATOM 1073 N N . PHE A 1 133 ? -14.734 -7.126 3.336 1.00 98.50 133 PHE A N 1
ATOM 1074 C CA . PHE A 1 133 ? -14.115 -7.577 2.096 1.00 98.50 133 PHE A CA 1
ATOM 1075 C C . PHE A 1 133 ? -14.940 -7.081 0.903 1.00 98.50 133 PHE A C 1
ATOM 1077 O O . PHE A 1 133 ? -16.176 -7.166 0.938 1.00 98.50 133 PHE A O 1
ATOM 1084 N N . ASP A 1 134 ? -14.287 -6.588 -0.149 1.00 98.31 134 ASP A N 1
ATOM 1085 C CA . ASP A 1 134 ? -14.932 -6.296 -1.434 1.00 98.31 134 ASP A CA 1
ATOM 1086 C C . ASP A 1 134 ? -13.910 -6.321 -2.582 1.00 98.31 134 ASP A C 1
ATOM 1088 O O . ASP A 1 134 ? -12.781 -5.879 -2.407 1.00 98.31 134 ASP A O 1
ATOM 1092 N N . LEU A 1 135 ? -14.309 -6.796 -3.767 1.00 97.88 135 LEU A N 1
ATOM 1093 C CA . LEU A 1 135 ? -13.451 -6.850 -4.960 1.00 97.88 135 LEU A CA 1
ATOM 1094 C C . LEU A 1 135 ? -13.357 -5.453 -5.595 1.00 97.88 135 LEU A C 1
ATOM 1096 O O . LEU A 1 135 ? -13.967 -5.166 -6.630 1.00 97.88 135 LEU A O 1
ATOM 1100 N N . LYS A 1 136 ? -12.641 -4.559 -4.914 1.00 98.44 136 LYS A N 1
ATOM 1101 C CA . LYS A 1 136 ? -12.355 -3.188 -5.344 1.00 98.44 136 LYS A CA 1
ATOM 1102 C C . LYS A 1 136 ? -10.929 -3.076 -5.892 1.00 98.44 136 LYS A C 1
ATOM 1104 O O . LYS A 1 136 ? -10.108 -3.944 -5.602 1.00 98.44 136 LYS A O 1
ATOM 1109 N N . PRO A 1 137 ? -10.620 -2.003 -6.644 1.00 98.69 137 PRO A N 1
ATOM 1110 C CA . PRO A 1 137 ? -9.282 -1.796 -7.198 1.00 98.69 137 PRO A CA 1
ATOM 1111 C C . PRO A 1 137 ? -8.161 -1.683 -6.157 1.00 98.69 137 PRO A C 1
ATOM 1113 O O . PRO A 1 137 ? -7.012 -1.819 -6.539 1.00 98.69 137 PRO A O 1
ATOM 1116 N N . SER A 1 138 ? -8.488 -1.414 -4.887 1.00 98.88 138 SER A N 1
ATOM 1117 C CA . SER A 1 138 ? -7.557 -1.381 -3.753 1.00 98.88 138 SER A CA 1
ATOM 1118 C C . SER A 1 138 ? -8.290 -1.676 -2.434 1.00 98.88 138 SER A C 1
ATOM 1120 O O . SER A 1 138 ? -9.496 -1.404 -2.305 1.00 98.88 138 SER A O 1
ATOM 1122 N N . CYS A 1 139 ? -7.581 -2.163 -1.418 1.00 98.88 139 CYS A N 1
ATOM 1123 C CA . CYS A 1 139 ? -8.041 -2.225 -0.033 1.00 98.88 139 CYS A CA 1
ATOM 1124 C C . CYS A 1 139 ? -8.373 -0.822 0.512 1.00 98.88 139 CYS A C 1
ATOM 1126 O O . CYS A 1 139 ? -9.375 -0.643 1.213 1.00 98.88 139 CYS A O 1
ATOM 1128 N N . ALA A 1 140 ? -7.612 0.206 0.138 1.00 98.88 140 ALA A N 1
ATOM 1129 C CA . ALA A 1 140 ? -7.846 1.596 0.517 1.00 98.88 140 ALA A CA 1
ATOM 1130 C C . ALA A 1 140 ? -9.238 2.065 0.086 1.00 98.88 140 ALA A C 1
ATOM 1132 O O . ALA A 1 140 ? -9.917 2.763 0.847 1.00 98.88 140 ALA A O 1
ATOM 1133 N N . ARG A 1 141 ? -9.707 1.637 -1.093 1.00 98.88 141 ARG A N 1
ATOM 1134 C CA . ARG A 1 141 ? -11.080 1.883 -1.547 1.00 98.88 141 ARG A CA 1
ATOM 1135 C C . ARG A 1 141 ? -12.110 1.163 -0.698 1.00 98.88 141 ARG A C 1
ATOM 1137 O O . ARG A 1 141 ? -13.113 1.784 -0.352 1.00 98.88 141 ARG A O 1
ATOM 1144 N N . VAL A 1 142 ? -11.862 -0.092 -0.318 1.00 98.88 142 VAL A N 1
ATOM 1145 C CA . VAL A 1 142 ? -12.745 -0.839 0.597 1.00 98.88 142 VAL A CA 1
ATOM 1146 C C . VAL A 1 142 ? -12.878 -0.107 1.935 1.00 98.88 142 VAL A C 1
ATOM 1148 O O . VAL A 1 142 ? -13.992 0.134 2.404 1.00 98.88 142 VAL A O 1
ATOM 1151 N N . VAL A 1 143 ? -11.753 0.309 2.520 1.00 98.88 143 VAL A N 1
ATOM 1152 C CA . VAL A 1 143 ? -11.694 1.065 3.780 1.00 98.88 143 VAL A CA 1
ATOM 1153 C C . VAL A 1 143 ? -12.432 2.403 3.656 1.00 98.88 143 VAL A C 1
ATOM 1155 O O . VAL A 1 143 ? -13.251 2.755 4.511 1.00 98.88 143 VAL A O 1
ATOM 1158 N N . TYR A 1 144 ? -12.165 3.153 2.586 1.00 98.81 144 TYR A N 1
ATOM 1159 C CA . TYR A 1 144 ? -12.776 4.454 2.335 1.00 98.81 144 TYR A CA 1
ATOM 1160 C C . TYR A 1 144 ? -14.298 4.359 2.164 1.00 98.81 144 TYR A C 1
ATOM 1162 O O . TYR A 1 144 ? -15.039 5.094 2.825 1.00 98.81 144 TYR A O 1
ATOM 1170 N N . ASP A 1 145 ? -14.770 3.429 1.327 1.00 98.56 145 ASP A N 1
ATOM 1171 C CA . ASP A 1 145 ? -16.196 3.203 1.081 1.00 98.56 145 ASP A CA 1
ATOM 1172 C C . ASP A 1 145 ? -16.922 2.717 2.342 1.00 98.56 145 ASP A C 1
ATOM 1174 O O . ASP A 1 145 ? -18.010 3.200 2.657 1.00 98.56 145 ASP A O 1
ATOM 1178 N N . TYR A 1 146 ? -16.289 1.857 3.140 1.00 98.38 146 TYR A N 1
ATOM 1179 C CA . TYR A 1 146 ? -16.861 1.403 4.405 1.00 98.38 146 TYR A CA 1
ATOM 1180 C C . TYR A 1 146 ? -17.089 2.550 5.402 1.00 98.38 146 TYR A C 1
ATOM 1182 O O . TYR A 1 146 ? -18.138 2.617 6.052 1.00 98.38 146 TYR A O 1
ATOM 1190 N N . PHE A 1 147 ? -16.124 3.465 5.550 1.00 97.88 147 PHE A N 1
ATOM 1191 C CA . PHE A 1 147 ? -16.222 4.536 6.548 1.00 97.88 147 PHE A CA 1
ATOM 1192 C C . PHE A 1 147 ? -17.027 5.750 6.085 1.00 97.88 147 PHE A C 1
ATOM 1194 O O . PHE A 1 147 ? -17.716 6.349 6.917 1.00 97.88 147 PHE A O 1
ATOM 1201 N N . ARG A 1 148 ? -17.000 6.102 4.793 1.00 95.81 148 ARG A N 1
ATOM 1202 C CA . ARG A 1 148 ? -17.769 7.246 4.263 1.00 95.81 148 ARG A CA 1
ATOM 1203 C C . ARG A 1 148 ? -19.285 7.058 4.399 1.00 95.81 148 ARG A C 1
ATOM 1205 O O . ARG A 1 148 ? -20.009 8.041 4.520 1.00 95.81 148 ARG A O 1
ATOM 1212 N N . GLU A 1 149 ? -19.765 5.811 4.406 1.00 93.81 149 GLU A N 1
ATOM 1213 C CA . GLU A 1 149 ? -21.178 5.480 4.646 1.00 93.81 149 GLU A CA 1
ATOM 1214 C C . GLU A 1 149 ? -21.603 5.718 6.105 1.00 93.81 149 GLU A C 1
ATOM 1216 O O . GLU A 1 149 ? -22.787 5.889 6.394 1.00 93.81 149 GLU A O 1
ATOM 1221 N N . GLN A 1 150 ? -20.641 5.752 7.031 1.00 91.94 150 GLN A N 1
ATOM 1222 C CA . GLN A 1 150 ? -20.886 5.842 8.473 1.00 91.94 150 GLN A CA 1
ATOM 1223 C C . GLN A 1 150 ? -20.623 7.241 9.032 1.00 91.94 150 GLN A C 1
ATOM 1225 O O . GLN A 1 150 ? -21.285 7.660 9.983 1.00 91.94 150 GLN A O 1
ATOM 1230 N N . GLN A 1 151 ? -19.647 7.962 8.477 1.00 91.56 151 GLN A N 1
ATOM 1231 C CA . GLN A 1 151 ? -19.272 9.300 8.923 1.00 91.56 151 GLN A CA 1
ATOM 1232 C C . GLN A 1 151 ? -18.591 10.107 7.808 1.00 91.56 151 GLN A C 1
ATOM 1234 O O . GLN A 1 151 ? -18.010 9.525 6.892 1.00 91.56 151 GLN A O 1
ATOM 1239 N N . PRO A 1 152 ? -18.607 11.451 7.881 1.00 93.62 152 PRO A N 1
ATOM 1240 C CA . PRO A 1 152 ? -17.855 12.270 6.940 1.00 93.62 152 PRO A CA 1
ATOM 1241 C C . PRO A 1 152 ? -16.348 12.022 7.077 1.00 93.62 152 PRO A C 1
ATOM 1243 O O . PRO A 1 152 ? -15.803 12.013 8.181 1.00 93.62 152 PRO A O 1
ATOM 1246 N N . LEU A 1 153 ? -15.681 11.882 5.935 1.00 95.94 153 LEU A N 1
ATOM 1247 C CA . LEU A 1 153 ? -14.227 11.840 5.811 1.00 95.94 153 LEU A CA 1
ATOM 1248 C C . LEU A 1 153 ? -13.723 13.135 5.149 1.00 95.94 153 LEU A C 1
ATOM 1250 O O . LEU A 1 153 ? -14.482 13.767 4.407 1.00 95.94 153 LEU A O 1
ATOM 1254 N N . PRO A 1 154 ? -12.465 13.549 5.386 1.00 97.12 154 PRO A N 1
ATOM 1255 C CA . PRO A 1 154 ? -11.852 14.644 4.649 1.00 97.12 154 PRO A CA 1
ATOM 1256 C C . PRO A 1 154 ? -11.944 14.432 3.137 1.00 97.12 154 PRO A C 1
ATOM 1258 O O . PRO A 1 154 ? -11.629 13.358 2.629 1.00 97.12 154 PRO A O 1
ATOM 1261 N N . GLU A 1 155 ? -12.344 15.475 2.412 1.00 95.31 155 GLU A N 1
ATOM 1262 C CA . GLU A 1 155 ? -12.579 15.406 0.963 1.00 95.31 155 GLU A CA 1
ATOM 1263 C C . GLU A 1 155 ? -11.326 14.979 0.182 1.00 95.31 155 GLU A C 1
ATOM 1265 O O . GLU A 1 155 ? -11.426 14.245 -0.797 1.00 95.31 155 GLU A O 1
ATOM 1270 N N . TYR A 1 156 ? -10.135 15.353 0.663 1.00 97.06 156 TYR A N 1
ATOM 1271 C CA . TYR A 1 156 ? -8.870 15.005 0.012 1.00 97.06 156 TYR A CA 1
ATOM 1272 C C . TYR A 1 156 ? -8.555 13.500 0.017 1.00 97.06 156 TYR A C 1
ATOM 1274 O O . TYR A 1 156 ? -7.710 13.068 -0.765 1.00 97.06 156 TYR A O 1
ATOM 1282 N N . PHE A 1 157 ? -9.214 12.689 0.856 1.00 98.56 157 PHE A N 1
ATOM 1283 C CA . PHE A 1 157 ? -9.031 11.237 0.803 1.00 98.56 157 PHE A CA 1
ATOM 1284 C C . PHE A 1 157 ? -9.591 10.626 -0.481 1.00 98.56 157 PHE A C 1
ATOM 1286 O O . PHE A 1 157 ? -9.027 9.647 -0.949 1.00 98.56 157 PHE A O 1
ATOM 1293 N N . GLU A 1 158 ? -10.638 11.196 -1.089 1.00 98.00 158 GLU A N 1
ATOM 1294 C CA . GLU A 1 158 ? -11.186 10.651 -2.342 1.00 98.00 158 GLU A CA 1
ATOM 1295 C C . GLU A 1 158 ? -10.136 10.677 -3.461 1.00 98.00 158 GLU A C 1
ATOM 1297 O O . GLU A 1 158 ? -9.965 9.694 -4.177 1.00 98.00 158 GLU A O 1
ATOM 1302 N N . GLU A 1 159 ? -9.394 11.780 -3.592 1.00 97.56 159 GLU A N 1
ATOM 1303 C CA . GLU A 1 159 ? -8.332 11.881 -4.595 1.00 97.56 159 GLU A CA 1
ATOM 1304 C C . GLU A 1 159 ? -7.171 10.930 -4.295 1.00 97.56 159 GLU A C 1
ATOM 1306 O O . GLU A 1 159 ? -6.675 10.279 -5.213 1.00 97.56 159 GLU A O 1
ATOM 1311 N N . LEU A 1 160 ? -6.770 10.823 -3.023 1.00 98.56 160 LEU A N 1
ATOM 1312 C CA . LEU A 1 160 ? -5.726 9.894 -2.594 1.00 98.56 160 LEU A CA 1
ATOM 1313 C C . LEU A 1 160 ? -6.097 8.447 -2.942 1.00 98.56 160 LEU A C 1
ATOM 1315 O O . LEU A 1 160 ? -5.321 7.765 -3.600 1.00 98.56 160 LEU A O 1
ATOM 1319 N N . VAL A 1 161 ? -7.300 8.012 -2.561 1.00 98.81 161 VAL A N 1
ATOM 1320 C CA . VAL A 1 161 ? -7.790 6.651 -2.814 1.00 98.81 161 VAL A CA 1
ATOM 1321 C C . VAL A 1 161 ? -7.940 6.393 -4.311 1.00 98.81 161 VAL A C 1
ATOM 1323 O O . VAL A 1 161 ? -7.549 5.333 -4.778 1.00 98.81 161 VAL A O 1
ATOM 1326 N N . ARG A 1 162 ? -8.433 7.362 -5.096 1.00 98.31 162 ARG A N 1
ATOM 1327 C CA . ARG A 1 162 ? -8.536 7.213 -6.558 1.00 98.31 162 ARG A CA 1
ATOM 1328 C C . ARG A 1 162 ? -7.174 6.993 -7.219 1.00 98.31 162 ARG A C 1
ATOM 1330 O O . ARG A 1 162 ? -7.083 6.250 -8.188 1.00 98.31 162 ARG A O 1
ATOM 1337 N N . GLU A 1 163 ? -6.126 7.666 -6.756 1.00 97.81 163 GLU A N 1
ATOM 1338 C CA . GLU A 1 163 ? -4.782 7.434 -7.294 1.00 97.81 163 GLU A CA 1
ATOM 1339 C C . GLU A 1 163 ? -4.189 6.099 -6.813 1.00 97.81 163 GLU A C 1
ATOM 1341 O O . GLU A 1 163 ? -3.509 5.436 -7.593 1.00 97.81 163 GLU A O 1
ATOM 1346 N N . THR A 1 164 ? -4.478 5.683 -5.573 1.00 98.69 164 THR A N 1
ATOM 1347 C CA . THR A 1 164 ? -4.127 4.345 -5.065 1.00 98.69 164 THR A CA 1
ATOM 1348 C C . THR A 1 164 ? -4.791 3.244 -5.885 1.00 98.69 164 THR A C 1
ATOM 1350 O O . THR A 1 164 ? -4.097 2.323 -6.293 1.00 98.69 164 THR A O 1
ATOM 1353 N N . ASP A 1 165 ? -6.080 3.387 -6.212 1.00 98.75 165 ASP A N 1
ATOM 1354 C CA . ASP A 1 165 ? -6.823 2.453 -7.068 1.00 98.75 165 ASP A CA 1
ATOM 1355 C C . ASP A 1 165 ? -6.089 2.191 -8.384 1.00 98.75 165 ASP A C 1
ATOM 1357 O O . ASP A 1 165 ? -5.905 1.044 -8.772 1.00 98.75 165 ASP A O 1
ATOM 1361 N N . ILE A 1 166 ? -5.636 3.252 -9.059 1.00 98.25 166 ILE A N 1
ATOM 1362 C CA . ILE A 1 166 ? -4.943 3.147 -10.351 1.00 98.25 166 ILE A CA 1
ATOM 1363 C C . ILE A 1 166 ? -3.599 2.423 -10.205 1.00 98.25 166 ILE A C 1
ATOM 1365 O O . ILE A 1 166 ? -3.233 1.628 -11.069 1.00 98.25 166 ILE A O 1
ATOM 1369 N N . ILE A 1 167 ? -2.843 2.733 -9.147 1.00 98.00 167 ILE A N 1
ATOM 1370 C CA . ILE A 1 167 ? -1.518 2.144 -8.917 1.00 98.00 167 ILE A CA 1
ATOM 1371 C C . ILE A 1 167 ? -1.640 0.657 -8.582 1.00 98.00 167 ILE A C 1
ATOM 1373 O O . ILE A 1 167 ? -0.908 -0.143 -9.162 1.00 98.00 167 ILE A O 1
ATOM 1377 N N . ASP A 1 168 ? -2.560 0.301 -7.689 1.00 98.44 168 ASP A N 1
ATOM 1378 C CA . ASP A 1 168 ? -2.691 -1.057 -7.167 1.00 98.44 168 ASP A CA 1
ATOM 1379 C C . ASP A 1 168 ? -3.295 -2.027 -8.199 1.00 98.44 168 ASP A C 1
ATOM 1381 O O . ASP A 1 168 ? -2.719 -3.070 -8.510 1.00 98.44 168 ASP A O 1
ATOM 1385 N N . SER A 1 169 ? -4.377 -1.612 -8.866 1.00 97.50 169 SER A N 1
ATOM 1386 C CA . SER A 1 169 ? -5.007 -2.393 -9.945 1.00 97.50 169 SER A CA 1
ATOM 1387 C C . SER A 1 169 ? -4.247 -2.364 -11.277 1.00 97.50 169 SER A C 1
ATOM 1389 O O . SER A 1 169 ? -4.600 -3.088 -12.212 1.00 97.50 169 SER A O 1
ATOM 1391 N N . PHE A 1 170 ? -3.213 -1.522 -11.387 1.00 97.12 170 PHE A N 1
ATOM 1392 C CA . PHE A 1 170 ? -2.466 -1.268 -12.621 1.00 97.12 170 PHE A CA 1
ATOM 1393 C C . PHE A 1 170 ? -3.355 -0.797 -13.800 1.00 97.12 170 PHE A C 1
ATOM 1395 O O . PHE A 1 170 ? -3.068 -1.062 -14.971 1.00 97.12 170 PHE A O 1
ATOM 1402 N N . GLU A 1 171 ? -4.441 -0.071 -13.517 1.00 94.50 171 GLU A N 1
ATOM 1403 C CA . GLU A 1 171 ? -5.427 0.406 -14.502 1.00 94.50 171 GLU A CA 1
ATOM 1404 C C . GLU A 1 171 ? -4.963 1.660 -15.282 1.00 94.50 171 GLU A C 1
ATOM 1406 O O . GLU A 1 171 ? -5.598 2.717 -15.260 1.00 94.50 171 GLU A O 1
ATOM 1411 N N . TYR A 1 172 ? -3.852 1.557 -16.018 1.00 95.44 172 TYR A N 1
ATOM 1412 C CA . TYR A 1 172 ? -3.370 2.624 -16.908 1.00 95.44 172 TYR A CA 1
ATOM 1413 C C . TYR A 1 172 ? -3.929 2.495 -18.329 1.00 95.44 172 TYR A C 1
ATOM 1415 O O . TYR A 1 172 ? -3.896 1.425 -18.940 1.00 95.44 172 TYR A O 1
ATOM 1423 N N . VAL A 1 173 ? -4.386 3.610 -18.910 1.00 94.50 173 VAL A N 1
ATOM 1424 C CA . VAL A 1 173 ? -5.017 3.600 -20.250 1.00 94.50 173 VAL A CA 1
ATOM 1425 C C . VAL A 1 173 ? -4.012 3.583 -21.405 1.00 94.50 173 VAL A C 1
ATOM 1427 O O . VAL A 1 173 ? -4.373 3.284 -22.546 1.00 94.50 173 VAL A O 1
ATOM 1430 N N . SER A 1 174 ? -2.757 3.946 -21.141 1.00 96.19 174 SER A N 1
ATOM 1431 C CA . SER A 1 174 ? -1.677 3.964 -22.127 1.00 96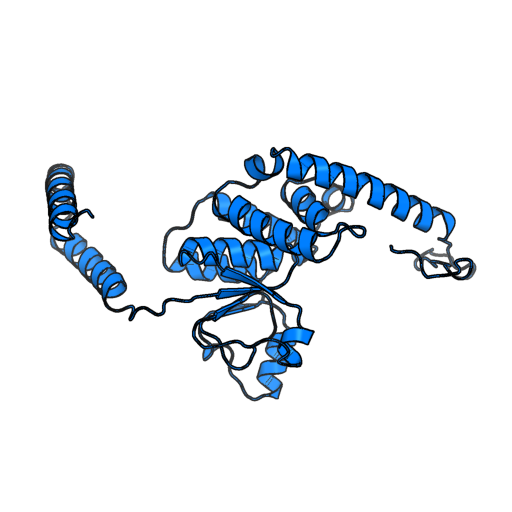.19 174 SER A CA 1
ATOM 1432 C C . SER A 1 174 ? -0.305 3.920 -21.453 1.00 96.19 174 SER A C 1
ATOM 1434 O O . SER A 1 174 ? -0.175 4.153 -20.253 1.00 96.19 174 SER A O 1
ATOM 1436 N N . LEU A 1 175 ? 0.742 3.675 -22.247 1.00 93.25 175 LEU A N 1
ATOM 1437 C CA . LEU A 1 175 ? 2.128 3.783 -21.783 1.00 93.25 175 LEU A CA 1
ATOM 1438 C C . LEU A 1 175 ? 2.450 5.197 -21.276 1.00 93.25 175 LEU A C 1
ATOM 1440 O O . LEU A 1 175 ? 3.097 5.333 -20.245 1.00 93.25 175 LEU A O 1
ATOM 1444 N N . ASP A 1 176 ? 1.972 6.237 -21.964 1.00 95.25 176 ASP A N 1
ATOM 1445 C CA . ASP A 1 176 ? 2.183 7.627 -21.545 1.00 95.25 176 ASP A CA 1
ATOM 1446 C C . ASP A 1 176 ? 1.504 7.915 -20.198 1.00 95.25 176 ASP A C 1
ATOM 1448 O O . ASP A 1 176 ? 2.067 8.611 -19.357 1.00 95.25 176 ASP A O 1
ATOM 1452 N N . ASP A 1 177 ? 0.314 7.355 -19.967 1.00 94.19 177 ASP A N 1
ATOM 1453 C CA . ASP A 1 177 ? -0.408 7.475 -18.697 1.00 94.19 177 ASP A CA 1
ATOM 1454 C C . ASP A 1 177 ? 0.302 6.716 -17.565 1.00 94.19 177 ASP A C 1
ATOM 1456 O O . ASP A 1 177 ? 0.498 7.245 -16.466 1.00 94.19 177 ASP A O 1
ATOM 1460 N N . TRP A 1 178 ? 0.805 5.514 -17.856 1.00 95.19 178 TRP A N 1
ATOM 1461 C CA . TRP A 1 178 ? 1.639 4.752 -16.928 1.00 95.19 178 TRP A CA 1
ATOM 1462 C C . TRP A 1 178 ? 2.977 5.447 -16.618 1.00 95.19 178 TRP A C 1
ATOM 1464 O O . TRP A 1 178 ? 3.423 5.429 -15.473 1.00 95.19 178 TRP A O 1
ATOM 1474 N N . GLN A 1 179 ? 3.591 6.144 -17.572 1.00 92.44 179 GLN A N 1
ATOM 1475 C CA . GLN A 1 179 ? 4.853 6.869 -17.356 1.00 92.44 179 GLN A CA 1
ATOM 1476 C C . GLN A 1 179 ? 4.671 8.262 -16.752 1.00 92.44 179 GLN A C 1
ATOM 1478 O O . GLN A 1 179 ? 5.615 8.823 -16.195 1.00 92.44 179 GLN A O 1
ATOM 1483 N N . LYS A 1 180 ? 3.473 8.842 -16.851 1.00 95.00 180 LYS A N 1
ATOM 1484 C CA . LYS A 1 180 ? 3.189 10.170 -16.315 1.00 95.00 180 LYS A CA 1
ATOM 1485 C C . LYS A 1 180 ? 3.421 10.200 -14.809 1.00 95.00 180 LYS A C 1
ATOM 1487 O O . LYS A 1 180 ? 2.816 9.424 -14.071 1.00 95.00 180 LYS A O 1
ATOM 1492 N N . GLU A 1 181 ? 4.233 11.151 -14.365 1.00 95.62 181 GLU A N 1
ATOM 1493 C CA . GLU A 1 181 ? 4.431 11.443 -12.949 1.00 95.62 181 GLU A CA 1
ATOM 1494 C C . GLU A 1 181 ? 3.136 12.006 -12.339 1.00 95.62 181 GLU A C 1
ATOM 1496 O O . GLU A 1 181 ? 2.553 12.972 -12.843 1.00 95.62 181 GLU A O 1
ATOM 1501 N N . THR A 1 182 ? 2.682 11.395 -11.245 1.00 97.06 182 THR A N 1
ATOM 1502 C CA . THR A 1 182 ? 1.564 11.883 -10.425 1.00 97.06 182 THR A CA 1
ATOM 1503 C C . THR A 1 182 ? 2.000 11.964 -8.963 1.00 97.06 182 THR A C 1
ATOM 1505 O O . THR A 1 182 ? 2.950 11.274 -8.577 1.00 97.06 182 THR A O 1
ATOM 1508 N N . PRO A 1 183 ? 1.328 12.767 -8.114 1.00 97.81 183 PRO A N 1
ATOM 1509 C CA . PRO A 1 183 ? 1.654 12.830 -6.693 1.00 97.81 183 PRO A CA 1
ATOM 1510 C C . PRO A 1 183 ? 1.698 11.452 -6.020 1.00 97.81 183 PRO A C 1
ATOM 1512 O O . PRO A 1 183 ? 2.611 11.188 -5.243 1.00 97.81 183 PRO A O 1
ATOM 1515 N N . ALA A 1 184 ? 0.772 10.549 -6.355 1.00 97.69 184 ALA A N 1
ATOM 1516 C CA . ALA A 1 184 ? 0.758 9.203 -5.791 1.00 97.69 184 ALA A CA 1
ATOM 1517 C C . ALA A 1 184 ? 1.917 8.344 -6.287 1.00 97.69 184 ALA A C 1
ATOM 1519 O O . ALA A 1 184 ? 2.547 7.684 -5.468 1.00 97.69 184 ALA A O 1
ATOM 1520 N N . LYS A 1 185 ? 2.288 8.425 -7.572 1.00 97.75 185 LYS A N 1
ATOM 1521 C CA . LYS A 1 185 ? 3.479 7.730 -8.086 1.00 97.75 185 LYS A CA 1
ATOM 1522 C C . LYS A 1 185 ? 4.778 8.233 -7.464 1.00 97.75 185 LYS A C 1
ATOM 1524 O O . LYS A 1 185 ? 5.690 7.435 -7.263 1.00 97.75 185 LYS A O 1
ATOM 1529 N N . ILE A 1 186 ? 4.873 9.523 -7.129 1.00 98.31 186 ILE A N 1
ATOM 1530 C CA . ILE A 1 186 ? 6.021 10.062 -6.382 1.00 98.31 186 ILE A CA 1
ATOM 1531 C C . ILE A 1 186 ? 6.099 9.386 -5.009 1.00 98.31 186 ILE A C 1
ATOM 1533 O O . ILE A 1 186 ? 7.144 8.845 -4.649 1.00 98.31 186 ILE A O 1
ATOM 1537 N N . ILE A 1 187 ? 4.989 9.368 -4.262 1.00 98.38 187 ILE A N 1
ATOM 1538 C CA . ILE A 1 187 ? 4.918 8.715 -2.948 1.00 98.38 187 ILE A CA 1
ATOM 1539 C C . ILE A 1 187 ? 5.245 7.221 -3.053 1.00 98.38 187 ILE A C 1
ATOM 1541 O O . ILE A 1 187 ? 6.140 6.734 -2.367 1.00 98.38 187 ILE A O 1
ATOM 1545 N N . ASP A 1 188 ? 4.590 6.511 -3.957 1.00 98.00 188 ASP A N 1
ATOM 1546 C CA . ASP A 1 188 ? 4.801 5.093 -4.238 1.00 98.00 188 ASP A CA 1
ATOM 1547 C C . ASP A 1 188 ? 6.269 4.769 -4.583 1.00 98.00 188 ASP A C 1
ATOM 1549 O O . ASP A 1 188 ? 6.881 3.846 -4.043 1.00 98.00 188 ASP A O 1
ATOM 1553 N N . SER A 1 189 ? 6.917 5.627 -5.370 1.00 96.94 189 SER A N 1
ATOM 1554 C CA . SER A 1 189 ? 8.345 5.507 -5.681 1.00 96.94 189 SER A CA 1
ATOM 1555 C C . SER A 1 189 ? 9.236 5.652 -4.442 1.00 96.94 189 SER A C 1
ATOM 1557 O O . SER A 1 189 ? 10.195 4.900 -4.263 1.00 96.94 189 SER A O 1
ATOM 1559 N N . THR A 1 190 ? 8.900 6.556 -3.519 1.00 97.06 190 THR A N 1
ATOM 1560 C CA . THR A 1 190 ? 9.675 6.745 -2.277 1.00 97.06 190 THR A CA 1
ATOM 1561 C C . THR A 1 190 ? 9.558 5.581 -1.274 1.00 97.06 190 THR A C 1
ATOM 1563 O O . THR A 1 190 ? 10.409 5.449 -0.383 1.00 97.06 190 THR A O 1
ATOM 1566 N N . ILE A 1 191 ? 8.548 4.713 -1.430 1.00 96.50 191 ILE A N 1
ATOM 1567 C CA . ILE A 1 191 ? 8.370 3.457 -0.673 1.00 96.50 191 ILE A CA 1
ATOM 1568 C C . ILE A 1 191 ? 9.310 2.356 -1.205 1.00 96.50 191 ILE A C 1
ATOM 1570 O O . ILE A 1 191 ? 9.755 1.483 -0.447 1.00 96.50 191 ILE A O 1
ATOM 1574 N N . ARG A 1 192 ? 9.652 2.402 -2.499 1.00 92.19 192 ARG A N 1
ATOM 1575 C CA . ARG A 1 192 ? 10.374 1.346 -3.230 1.00 92.19 192 ARG A CA 1
ATOM 1576 C C . ARG A 1 192 ? 11.902 1.384 -3.149 1.00 92.19 192 ARG A C 1
ATOM 1578 O O . ARG A 1 192 ? 12.536 0.507 -3.730 1.00 92.19 192 ARG A O 1
ATOM 1585 N N . LEU A 1 193 ? 12.501 2.325 -2.416 1.00 92.00 193 LEU A N 1
ATOM 1586 C CA . LEU A 1 193 ? 13.966 2.423 -2.309 1.00 92.00 193 LEU A CA 1
ATOM 1587 C C . LEU A 1 193 ? 14.611 1.086 -1.905 1.00 92.00 193 LEU A C 1
ATOM 1589 O O . LEU A 1 193 ? 14.244 0.480 -0.890 1.00 92.00 193 LEU A O 1
ATOM 1593 N N . GLN A 1 194 ? 15.594 0.636 -2.691 1.00 83.94 194 GLN A N 1
ATOM 1594 C CA . GLN A 1 194 ? 16.212 -0.686 -2.535 1.00 83.94 194 GLN A CA 1
ATOM 1595 C C . GLN A 1 194 ? 17.418 -0.680 -1.588 1.00 83.94 194 GLN A C 1
ATOM 1597 O O . GLN A 1 194 ? 17.754 -1.711 -0.989 1.00 83.94 194 GLN A O 1
ATOM 1602 N N . THR A 1 195 ? 18.112 0.453 -1.474 1.00 81.25 195 THR A N 1
ATOM 1603 C CA . THR A 1 195 ? 19.346 0.577 -0.676 1.00 81.25 195 THR A CA 1
ATOM 1604 C C . THR A 1 195 ? 19.113 0.986 0.782 1.00 81.25 195 THR A C 1
ATOM 1606 O O . THR A 1 195 ? 20.067 1.075 1.558 1.00 81.25 195 THR A O 1
ATOM 1609 N N . GLU A 1 196 ? 17.859 1.174 1.195 1.00 87.38 196 GLU A N 1
ATOM 1610 C CA . GLU A 1 196 ? 17.518 1.648 2.535 1.00 87.38 196 GLU A CA 1
ATOM 1611 C C . GLU A 1 196 ? 17.594 0.552 3.614 1.00 87.38 196 GLU A C 1
ATOM 1613 O O . GLU A 1 196 ? 17.199 -0.601 3.422 1.00 87.38 196 GLU A O 1
ATOM 1618 N N . GLN A 1 197 ? 18.068 0.921 4.810 1.00 92.31 197 GLN A N 1
ATOM 1619 C CA . GLN A 1 197 ? 18.048 0.019 5.961 1.00 92.31 197 GLN A CA 1
ATOM 1620 C C . GLN A 1 197 ? 16.612 -0.217 6.442 1.00 92.31 197 GLN A C 1
ATOM 1622 O O . GLN A 1 197 ? 15.854 0.729 6.648 1.00 92.31 197 GLN A O 1
ATOM 1627 N N . TYR A 1 198 ? 16.272 -1.469 6.763 1.00 91.38 198 TYR A N 1
ATOM 1628 C CA . TYR A 1 198 ? 14.917 -1.866 7.171 1.00 91.38 198 TYR A CA 1
ATOM 1629 C C . TYR A 1 198 ? 14.283 -0.952 8.236 1.00 91.38 198 TYR A C 1
ATOM 1631 O O . TYR A 1 198 ? 13.150 -0.505 8.085 1.00 91.38 198 TYR A O 1
ATOM 1639 N N . LYS A 1 199 ? 15.021 -0.608 9.301 1.00 94.38 199 LYS A N 1
ATOM 1640 C CA . LYS A 1 199 ? 14.509 0.264 10.373 1.00 94.38 199 LYS A CA 1
ATOM 1641 C C . LYS A 1 199 ? 14.190 1.684 9.883 1.00 94.38 199 LYS A C 1
ATOM 1643 O O . LYS A 1 199 ? 13.217 2.271 10.347 1.00 94.38 199 LYS A O 1
ATOM 1648 N N . GLN A 1 200 ? 15.011 2.233 8.987 1.00 94.69 200 GLN A N 1
ATOM 1649 C CA . GLN A 1 200 ? 14.791 3.558 8.398 1.00 94.69 200 GLN A CA 1
ATOM 1650 C C . GLN A 1 200 ? 13.542 3.533 7.518 1.00 94.69 200 GLN A C 1
ATOM 1652 O O . GLN A 1 200 ? 12.645 4.340 7.751 1.00 94.69 200 GLN A O 1
ATOM 1657 N N . LYS A 1 201 ? 13.419 2.510 6.660 1.00 95.44 201 LYS A N 1
ATOM 1658 C CA . LYS A 1 201 ? 12.226 2.277 5.840 1.00 95.44 201 LYS A CA 1
ATOM 1659 C C . LYS A 1 201 ? 10.966 2.212 6.693 1.00 95.44 201 LYS A C 1
ATOM 1661 O O . LYS A 1 201 ? 10.042 2.984 6.486 1.00 95.44 201 LYS A O 1
ATOM 1666 N N . MET A 1 202 ? 10.943 1.364 7.722 1.00 96.25 202 MET A N 1
ATOM 1667 C CA . MET A 1 202 ? 9.765 1.226 8.589 1.00 96.25 202 MET A CA 1
ATOM 1668 C C . MET A 1 202 ? 9.390 2.528 9.306 1.00 96.25 202 MET A C 1
ATOM 1670 O O . MET A 1 202 ? 8.206 2.819 9.455 1.00 96.25 202 MET A O 1
ATOM 1674 N N . ASN A 1 203 ? 10.365 3.327 9.748 1.00 96.62 203 ASN A N 1
ATOM 1675 C CA . ASN A 1 203 ? 10.081 4.634 10.346 1.00 96.62 203 ASN A CA 1
ATOM 1676 C C . ASN A 1 203 ? 9.509 5.617 9.318 1.00 96.62 203 ASN A C 1
ATOM 1678 O O . ASN A 1 203 ? 8.569 6.348 9.633 1.00 96.62 203 ASN A O 1
ATOM 1682 N N . TYR A 1 204 ? 10.057 5.608 8.104 1.00 97.81 204 TYR A N 1
ATOM 1683 C CA . TYR A 1 204 ? 9.585 6.425 6.998 1.00 97.81 204 TYR A CA 1
ATOM 1684 C C . TYR A 1 204 ? 8.137 6.078 6.616 1.00 97.81 204 TYR A C 1
ATOM 1686 O O . TYR A 1 204 ? 7.292 6.970 6.593 1.00 97.81 204 TYR A O 1
ATOM 1694 N N . LEU A 1 205 ? 7.804 4.792 6.439 1.00 98.38 205 LEU A N 1
ATOM 1695 C CA . LEU A 1 205 ? 6.436 4.368 6.109 1.00 98.38 205 LEU A CA 1
ATOM 1696 C C . LEU A 1 205 ? 5.427 4.782 7.192 1.00 98.38 205 LEU A C 1
ATOM 1698 O O . LEU A 1 205 ? 4.345 5.266 6.877 1.00 98.38 205 LEU A O 1
ATOM 1702 N N . LYS A 1 206 ? 5.791 4.680 8.480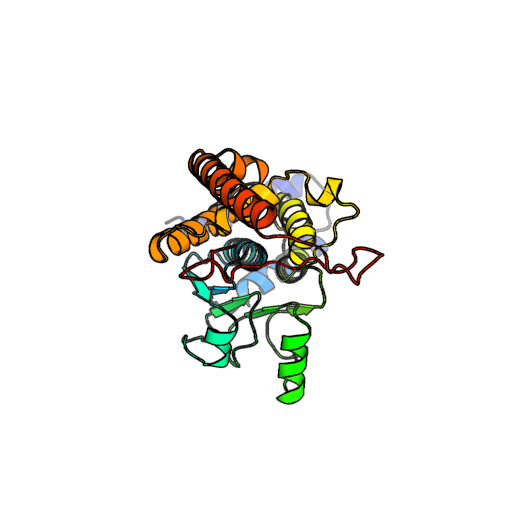 1.00 98.25 206 LYS A N 1
ATOM 1703 C CA . LYS A 1 206 ? 4.933 5.171 9.577 1.00 98.25 206 LYS A CA 1
ATOM 1704 C C . LYS A 1 206 ? 4.707 6.675 9.495 1.00 98.25 206 LYS A C 1
ATOM 1706 O O . LYS A 1 206 ? 3.588 7.134 9.689 1.00 98.25 206 LYS A O 1
ATOM 1711 N N . LYS A 1 207 ? 5.758 7.449 9.209 1.00 98.25 207 LYS A N 1
ATOM 1712 C CA . LYS A 1 207 ? 5.635 8.898 9.012 1.00 98.25 207 LYS A CA 1
ATOM 1713 C C . LYS A 1 207 ? 4.713 9.208 7.833 1.00 98.25 207 LYS A C 1
ATOM 1715 O O . LYS A 1 207 ? 3.885 10.107 7.943 1.00 98.25 207 LYS A O 1
ATOM 1720 N N . LEU A 1 208 ? 4.835 8.453 6.745 1.00 98.44 208 LEU A N 1
ATOM 1721 C CA . LEU A 1 208 ? 4.025 8.625 5.548 1.00 98.44 208 LEU A CA 1
ATOM 1722 C C . LEU A 1 208 ? 2.532 8.381 5.814 1.00 98.44 208 LEU A C 1
ATOM 1724 O O . LEU A 1 208 ? 1.721 9.197 5.381 1.00 98.44 208 LEU A O 1
ATOM 1728 N N . VAL A 1 209 ? 2.180 7.356 6.604 1.00 98.81 209 VAL A N 1
ATOM 1729 C CA . VAL A 1 209 ? 0.797 7.132 7.076 1.00 98.81 209 VAL A CA 1
ATOM 1730 C C . VAL A 1 209 ? 0.230 8.405 7.710 1.00 98.81 209 VAL A C 1
ATOM 1732 O O . VAL A 1 209 ? -0.852 8.844 7.338 1.00 98.81 209 VAL A O 1
ATOM 1735 N N . PHE A 1 210 ? 0.968 9.048 8.620 1.00 98.62 210 PHE A N 1
ATOM 1736 C CA . PHE A 1 210 ? 0.489 10.263 9.291 1.00 98.62 210 PHE A CA 1
ATOM 1737 C C . PHE A 1 210 ? 0.465 11.493 8.382 1.00 98.62 210 PHE A C 1
ATOM 1739 O O . PHE A 1 210 ? -0.450 12.305 8.476 1.00 98.62 210 PHE A O 1
ATOM 1746 N N . LEU A 1 211 ? 1.435 11.632 7.475 1.00 98.50 211 LEU A N 1
ATOM 1747 C CA . LEU A 1 211 ? 1.436 12.732 6.510 1.00 98.50 211 LEU A CA 1
ATOM 1748 C C . LEU A 1 211 ? 0.201 12.681 5.606 1.00 98.50 211 LEU A C 1
ATOM 1750 O O . LEU A 1 211 ? -0.450 13.710 5.434 1.00 98.50 211 LEU A O 1
ATOM 1754 N N . LEU A 1 212 ? -0.127 11.493 5.087 1.00 98.62 212 LEU A N 1
ATOM 1755 C CA . LEU A 1 212 ? -1.300 11.257 4.242 1.00 98.62 212 LEU A CA 1
ATOM 1756 C C . LEU A 1 212 ? -2.611 11.310 5.035 1.00 98.62 212 LEU A C 1
ATOM 1758 O O . LEU A 1 212 ? -3.624 11.740 4.494 1.00 98.62 212 LEU A O 1
ATOM 1762 N N . ARG A 1 213 ? -2.593 10.923 6.319 1.00 98.44 213 ARG A N 1
ATOM 1763 C CA . ARG A 1 213 ? -3.732 11.058 7.243 1.00 98.44 213 ARG A CA 1
ATOM 1764 C C . ARG A 1 213 ? -4.118 12.511 7.487 1.00 98.44 213 ARG A C 1
ATOM 1766 O O . ARG A 1 213 ? -5.297 12.789 7.664 1.00 98.44 213 ARG A O 1
ATOM 1773 N N . ASP A 1 214 ? -3.127 13.397 7.582 1.00 98.12 214 ASP A N 1
ATOM 1774 C CA . ASP A 1 214 ? -3.324 14.760 8.080 1.00 98.12 214 ASP A CA 1
ATOM 1775 C C . ASP A 1 214 ? -3.361 15.812 6.957 1.00 98.12 214 ASP A C 1
ATOM 1777 O O . ASP A 1 214 ? -3.812 16.935 7.197 1.00 98.12 214 ASP A O 1
ATOM 1781 N N . ASN A 1 215 ? -2.904 15.481 5.740 1.00 98.25 215 ASN A N 1
ATOM 1782 C CA . ASN A 1 215 ? -2.728 16.449 4.654 1.00 98.25 215 ASN A CA 1
ATOM 1783 C C . ASN A 1 215 ? -3.122 15.884 3.275 1.00 98.25 215 ASN A C 1
ATOM 1785 O O . ASN A 1 215 ? -2.881 14.709 2.999 1.00 98.25 215 ASN A O 1
ATOM 1789 N N . PRO A 1 216 ? -3.616 16.737 2.354 1.00 98.06 216 PRO A N 1
ATOM 1790 C CA . PRO A 1 216 ? -3.754 16.384 0.943 1.00 98.06 216 PRO A CA 1
ATOM 1791 C C . PRO A 1 216 ? -2.415 15.969 0.325 1.00 98.06 216 PRO A C 1
ATOM 1793 O O . PRO A 1 216 ? -1.375 16.575 0.609 1.00 98.06 216 PRO A O 1
ATOM 1796 N N . ILE A 1 217 ? -2.441 14.994 -0.585 1.00 97.88 217 ILE A N 1
ATOM 1797 C CA . ILE A 1 217 ? -1.227 14.423 -1.184 1.00 97.88 217 ILE A CA 1
ATOM 1798 C C . ILE A 1 217 ? -0.339 15.471 -1.873 1.00 97.88 217 ILE A C 1
ATOM 1800 O O . ILE A 1 217 ? 0.886 15.386 -1.801 1.00 97.88 217 ILE A O 1
ATOM 1804 N N . GLN A 1 218 ? -0.931 16.515 -2.461 1.00 97.56 218 GLN A N 1
ATOM 1805 C CA . GLN A 1 218 ? -0.195 17.600 -3.118 1.00 97.56 218 GLN A CA 1
ATOM 1806 C C . GLN A 1 218 ? 0.679 18.393 -2.144 1.00 97.56 218 GLN A C 1
ATOM 1808 O O . GLN A 1 218 ? 1.695 18.940 -2.558 1.00 97.56 218 GLN A O 1
ATOM 1813 N N . GLN A 1 219 ? 0.303 18.463 -0.865 1.00 98.06 219 GLN A N 1
ATOM 1814 C CA . GLN A 1 219 ? 1.123 19.093 0.171 1.00 98.06 219 GLN A CA 1
ATOM 1815 C C . GLN A 1 219 ? 2.195 18.129 0.679 1.00 98.06 219 GLN A C 1
ATOM 1817 O O . GLN A 1 219 ? 3.331 18.536 0.908 1.00 98.06 219 GLN A O 1
ATOM 1822 N N . VAL A 1 220 ? 1.865 16.839 0.810 1.00 98.19 220 VAL A N 1
ATOM 1823 C CA . VAL A 1 220 ? 2.815 15.814 1.268 1.00 98.19 220 VAL A CA 1
ATOM 1824 C C . VAL A 1 220 ? 4.029 15.739 0.343 1.00 98.19 220 VAL A C 1
ATOM 1826 O O . VAL A 1 220 ? 5.169 15.759 0.820 1.00 98.19 220 VAL A O 1
ATOM 1829 N N . ILE A 1 221 ? 3.799 15.740 -0.975 1.00 97.94 221 ILE A N 1
ATOM 1830 C CA . ILE A 1 221 ? 4.891 15.686 -1.954 1.00 97.94 221 ILE A CA 1
ATOM 1831 C C . ILE A 1 221 ? 5.791 16.923 -1.922 1.00 97.94 221 ILE A C 1
ATOM 1833 O O . ILE A 1 221 ? 6.914 16.843 -2.393 1.00 97.94 221 ILE A O 1
ATOM 1837 N N . GLN A 1 222 ? 5.357 18.053 -1.360 1.00 97.56 222 GLN A N 1
ATOM 1838 C CA . GLN A 1 222 ? 6.180 19.266 -1.285 1.00 97.56 222 GLN A CA 1
ATOM 1839 C C . GLN A 1 222 ? 7.230 19.215 -0.171 1.00 97.56 222 GLN A C 1
ATOM 1841 O O . GLN A 1 222 ? 8.072 20.104 -0.097 1.00 97.56 222 GLN A O 1
ATOM 1846 N N . SER A 1 223 ? 7.181 18.216 0.714 1.00 97.19 223 SER A N 1
ATOM 1847 C CA . SER A 1 223 ? 8.151 18.111 1.802 1.00 97.19 223 SER A CA 1
ATOM 1848 C C . SER A 1 223 ? 9.548 17.737 1.298 1.00 97.19 223 SER A C 1
ATOM 1850 O O . SE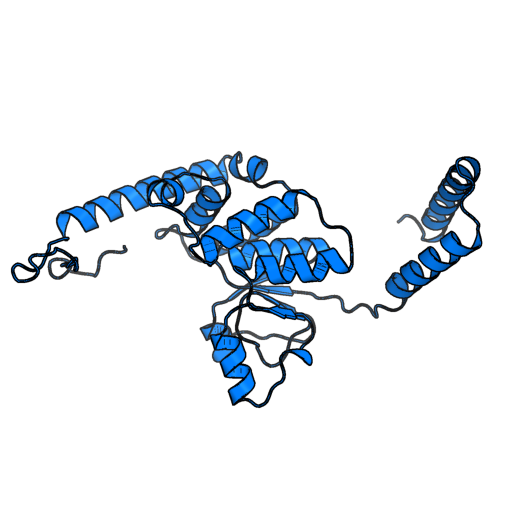R A 1 223 ? 9.699 16.865 0.440 1.00 97.19 223 SER A O 1
ATOM 1852 N N . ASP A 1 224 ? 10.571 18.363 1.889 1.00 97.44 224 ASP A N 1
ATOM 1853 C CA . ASP A 1 224 ? 11.975 18.155 1.512 1.00 97.44 224 ASP A CA 1
ATOM 1854 C C . ASP A 1 224 ? 12.371 16.674 1.574 1.00 97.44 224 ASP A C 1
ATOM 1856 O O . ASP A 1 224 ? 12.981 16.159 0.647 1.00 97.44 224 ASP A O 1
ATOM 1860 N N . GLU A 1 225 ? 11.946 15.948 2.614 1.00 96.19 225 GLU A N 1
ATOM 1861 C CA . GLU A 1 225 ? 12.248 14.517 2.754 1.00 96.19 225 GLU A CA 1
ATOM 1862 C C . GLU A 1 225 ? 11.654 13.674 1.615 1.00 96.19 225 GLU A C 1
ATOM 1864 O O . GLU A 1 225 ? 12.317 12.763 1.123 1.00 96.19 225 GLU A O 1
ATOM 1869 N N . ILE A 1 226 ? 10.422 13.960 1.176 1.00 97.75 226 ILE A N 1
ATOM 1870 C CA . ILE A 1 226 ? 9.802 13.232 0.059 1.00 97.75 226 ILE A CA 1
ATOM 1871 C C . ILE A 1 226 ? 10.530 13.550 -1.242 1.00 97.75 226 ILE A C 1
ATOM 1873 O O . ILE A 1 226 ? 10.846 12.634 -1.999 1.00 97.75 226 ILE A O 1
ATOM 1877 N N . GLN A 1 227 ? 10.844 14.823 -1.480 1.00 98.06 227 GLN A N 1
ATOM 1878 C CA . GLN A 1 227 ? 11.572 15.242 -2.674 1.00 98.06 227 GLN A CA 1
ATOM 1879 C C . GLN A 1 227 ? 12.976 14.634 -2.723 1.00 98.06 227 GLN A C 1
ATOM 1881 O O . GLN A 1 227 ? 13.357 14.069 -3.745 1.00 98.06 227 GLN A O 1
ATOM 1886 N N . GLU A 1 228 ? 13.723 14.661 -1.619 1.00 96.69 228 GLU A N 1
ATOM 1887 C CA . GLU A 1 228 ? 15.043 14.033 -1.520 1.00 96.69 228 GLU A CA 1
ATOM 1888 C C . GLU A 1 228 ? 14.970 12.526 -1.788 1.00 96.69 228 GLU A C 1
ATOM 1890 O O . GLU A 1 228 ? 15.712 12.013 -2.628 1.00 96.69 228 GLU A O 1
ATOM 1895 N N . ARG A 1 229 ? 14.041 11.812 -1.137 1.00 96.81 229 ARG A N 1
ATOM 1896 C CA . ARG A 1 229 ? 13.834 10.371 -1.367 1.00 96.81 229 ARG A CA 1
ATOM 1897 C C . ARG A 1 229 ? 13.442 10.064 -2.806 1.00 96.81 229 ARG A C 1
ATOM 1899 O O . ARG A 1 229 ? 13.920 9.077 -3.358 1.00 96.81 229 ARG A O 1
ATOM 1906 N N . TYR A 1 230 ? 12.610 10.901 -3.417 1.00 97.56 230 TYR A N 1
ATOM 1907 C CA . TYR A 1 230 ? 12.222 10.739 -4.811 1.00 97.56 230 TYR A CA 1
ATOM 1908 C C . TYR A 1 230 ? 13.414 10.924 -5.758 1.00 97.56 230 TYR A C 1
ATOM 1910 O O . TYR A 1 230 ? 13.613 10.111 -6.656 1.00 97.56 230 TYR A O 1
ATOM 1918 N N . GLN A 1 231 ? 14.285 11.907 -5.508 1.00 97.06 231 GLN A N 1
ATOM 1919 C CA . GLN A 1 231 ? 15.520 12.060 -6.285 1.00 97.06 231 GLN A CA 1
ATOM 1920 C C . GLN A 1 231 ? 16.453 10.848 -6.149 1.00 97.06 231 GLN A C 1
ATOM 1922 O O . GLN A 1 231 ? 17.054 10.430 -7.140 1.00 97.06 231 GLN A O 1
ATOM 1927 N N . TYR A 1 232 ? 16.556 10.248 -4.958 1.00 95.88 232 TYR A N 1
ATOM 1928 C CA . TYR A 1 232 ? 17.300 8.995 -4.785 1.00 95.88 232 TYR A CA 1
ATOM 1929 C C . TYR A 1 232 ? 16.671 7.835 -5.561 1.00 95.88 232 TYR A C 1
ATOM 1931 O O . TYR A 1 232 ? 17.398 7.092 -6.219 1.00 95.88 232 TYR A O 1
ATOM 1939 N N . TYR A 1 233 ? 15.340 7.710 -5.542 1.00 95.81 233 TYR A N 1
ATOM 1940 C CA . TYR A 1 233 ? 14.634 6.702 -6.334 1.00 95.81 233 TYR A CA 1
ATOM 1941 C C . TYR A 1 233 ? 14.953 6.847 -7.827 1.00 95.81 233 TYR A C 1
ATOM 1943 O O . TYR A 1 233 ? 15.330 5.869 -8.464 1.00 95.81 233 TYR A O 1
ATOM 1951 N N . LEU A 1 234 ? 14.893 8.066 -8.373 1.00 95.56 234 LEU A N 1
ATOM 1952 C CA . LEU A 1 234 ? 15.194 8.317 -9.787 1.00 95.56 234 LEU A CA 1
ATOM 1953 C C . LEU A 1 234 ? 16.630 7.912 -10.160 1.00 95.56 234 LEU A C 1
ATOM 1955 O O . LEU A 1 234 ? 16.877 7.438 -11.268 1.00 95.56 234 LEU A O 1
ATOM 1959 N N . GLN A 1 235 ? 17.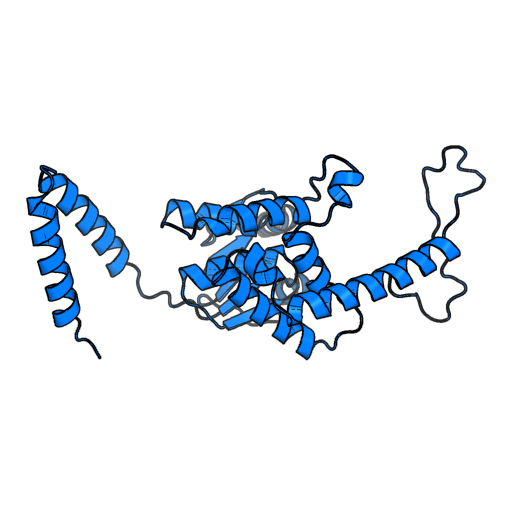588 8.061 -9.240 1.00 95.00 235 GLN A N 1
ATOM 1960 C CA . GLN A 1 235 ? 18.961 7.588 -9.447 1.00 95.00 235 GLN A CA 1
ATOM 1961 C C . GLN A 1 235 ? 19.048 6.054 -9.442 1.00 95.00 235 GLN A C 1
ATOM 1963 O O . GLN A 1 235 ? 19.744 5.481 -10.283 1.00 95.00 235 GLN A O 1
ATOM 1968 N N . GLU A 1 236 ? 18.353 5.375 -8.520 1.00 93.06 236 GLU A N 1
ATOM 1969 C CA . GLU A 1 236 ? 18.265 3.906 -8.506 1.00 93.06 236 GLU A CA 1
ATOM 1970 C C . GLU A 1 236 ? 17.611 3.380 -9.791 1.00 93.06 236 GLU A C 1
ATOM 1972 O O . GLU A 1 236 ? 18.163 2.494 -10.445 1.00 93.06 236 GLU A O 1
ATOM 1977 N N . GLU A 1 237 ? 16.500 3.986 -10.206 1.00 93.25 237 GLU A N 1
ATOM 1978 C CA . GLU A 1 237 ? 15.768 3.633 -11.421 1.00 93.25 237 GLU A CA 1
ATOM 1979 C C . GLU A 1 237 ? 16.636 3.795 -12.675 1.00 93.25 237 GLU A C 1
ATOM 1981 O O . GLU A 1 237 ? 16.690 2.896 -13.514 1.00 93.25 237 GLU A O 1
ATOM 1986 N N . GLN A 1 238 ? 17.399 4.887 -12.791 1.00 94.31 238 GLN A N 1
ATOM 1987 C CA . GLN A 1 238 ? 18.335 5.073 -13.905 1.00 94.31 238 GLN A CA 1
ATOM 1988 C C . GLN A 1 238 ? 19.387 3.958 -13.979 1.00 94.31 238 GLN A C 1
ATOM 1990 O O . GLN A 1 238 ? 19.687 3.466 -15.074 1.00 94.31 238 GLN A O 1
ATOM 1995 N N . ASN A 1 239 ? 19.919 3.524 -12.833 1.00 92.12 239 ASN A N 1
ATOM 1996 C CA . ASN A 1 239 ? 20.873 2.417 -12.777 1.00 92.12 239 ASN A CA 1
ATOM 1997 C C . ASN A 1 239 ? 20.221 1.090 -13.196 1.00 92.12 239 ASN A C 1
ATOM 1999 O O . ASN A 1 239 ? 20.807 0.340 -13.982 1.00 92.12 239 ASN A O 1
ATOM 2003 N N . ILE A 1 240 ? 18.997 0.822 -12.729 1.00 92.06 240 ILE A N 1
ATOM 2004 C CA . ILE A 1 240 ? 18.211 -0.365 -13.101 1.00 92.06 240 ILE A CA 1
ATOM 2005 C C . ILE A 1 240 ? 17.949 -0.373 -14.610 1.00 92.06 240 ILE A C 1
ATOM 2007 O O . ILE A 1 240 ? 18.245 -1.359 -15.286 1.00 92.06 240 ILE A O 1
ATOM 2011 N N . LEU A 1 241 ? 17.492 0.746 -15.178 1.00 93.25 241 LEU A N 1
ATOM 2012 C CA . LEU A 1 241 ? 17.252 0.882 -16.616 1.00 93.25 241 LEU A CA 1
ATOM 2013 C C . LEU A 1 241 ? 18.524 0.657 -17.439 1.00 93.25 241 LEU A C 1
ATOM 2015 O O . LEU A 1 241 ? 18.466 0.058 -18.515 1.00 93.25 241 LEU A O 1
ATOM 2019 N N . GLN A 1 242 ? 19.681 1.110 -16.954 1.00 94.00 242 GLN A N 1
ATOM 2020 C CA . GLN A 1 242 ? 20.955 0.842 -17.614 1.00 94.00 242 GLN A CA 1
ATOM 2021 C C . GLN A 1 242 ? 21.294 -0.656 -17.601 1.00 94.00 242 GLN A C 1
ATOM 2023 O O . GLN A 1 242 ? 21.682 -1.190 -18.642 1.00 94.00 242 GLN A O 1
ATOM 2028 N N . ILE A 1 243 ? 21.109 -1.338 -16.466 1.00 93.00 243 ILE A N 1
ATOM 2029 C CA . ILE A 1 243 ? 21.316 -2.789 -16.354 1.00 93.00 243 ILE A CA 1
ATOM 2030 C C . ILE A 1 243 ? 20.375 -3.532 -17.307 1.00 93.00 243 ILE A C 1
ATOM 2032 O O . ILE A 1 243 ? 20.839 -4.371 -18.079 1.00 93.00 243 ILE A O 1
ATOM 2036 N N . LEU A 1 244 ? 19.084 -3.192 -17.320 1.00 94.38 244 LEU A N 1
ATOM 2037 C CA . LEU A 1 244 ? 18.100 -3.817 -18.206 1.00 94.38 244 LEU A CA 1
ATOM 2038 C C . LEU A 1 244 ? 18.467 -3.623 -19.682 1.00 94.38 244 LEU A C 1
ATOM 2040 O O . LEU A 1 244 ? 18.462 -4.583 -20.446 1.00 94.38 244 LEU A O 1
ATOM 2044 N N . ARG A 1 245 ? 18.869 -2.416 -20.096 1.00 93.50 245 ARG A N 1
ATOM 2045 C CA . ARG A 1 245 ? 19.284 -2.141 -21.488 1.00 93.50 245 ARG A CA 1
ATOM 2046 C C . ARG A 1 245 ? 20.529 -2.916 -21.910 1.00 93.50 245 ARG A C 1
ATOM 2048 O O . ARG A 1 245 ? 20.622 -3.331 -23.057 1.00 93.50 245 ARG A O 1
ATOM 2055 N N . GLN A 1 246 ? 21.492 -3.088 -21.008 1.00 94.00 246 GLN A N 1
ATOM 2056 C CA . GLN A 1 246 ? 22.740 -3.796 -21.309 1.00 94.00 246 GLN A CA 1
ATOM 2057 C C . GLN A 1 246 ? 22.569 -5.318 -21.366 1.00 94.00 246 GLN A C 1
ATOM 2059 O O . GLN A 1 246 ? 23.394 -5.991 -21.978 1.00 94.00 246 GLN A O 1
ATOM 2064 N N . ASN A 1 247 ? 21.518 -5.846 -20.733 1.00 94.81 247 ASN A N 1
ATOM 2065 C CA . ASN A 1 247 ? 21.313 -7.281 -20.540 1.00 94.81 247 ASN A CA 1
ATOM 2066 C C . ASN A 1 247 ? 19.995 -7.786 -21.147 1.00 94.81 247 ASN A C 1
ATOM 2068 O O . ASN A 1 247 ? 19.608 -8.922 -20.891 1.00 94.81 247 ASN A O 1
ATOM 2072 N N . SER A 1 248 ? 19.304 -6.966 -21.945 1.00 95.00 248 SER A N 1
ATOM 2073 C CA . SER A 1 248 ? 18.087 -7.364 -22.655 1.00 95.00 248 SER A CA 1
ATOM 2074 C C . SER A 1 248 ? 18.376 -7.740 -24.103 1.00 95.00 248 SER A C 1
ATOM 2076 O O . SER A 1 248 ? 19.193 -7.123 -24.788 1.00 95.00 248 SER A O 1
ATOM 2078 N N . SER A 1 249 ? 17.693 -8.772 -24.587 1.00 94.62 249 SER A N 1
ATOM 2079 C CA . SER A 1 249 ? 17.720 -9.181 -25.991 1.00 94.62 249 SER A CA 1
ATOM 2080 C C . SER A 1 249 ? 16.419 -9.880 -26.379 1.00 94.62 249 SER A C 1
ATOM 2082 O O . SER A 1 249 ? 15.669 -10.316 -25.513 1.00 94.62 249 SER A O 1
ATOM 2084 N N . PHE A 1 250 ? 16.152 -10.004 -27.677 1.00 95.56 250 PHE A N 1
ATOM 2085 C CA . PHE A 1 250 ? 15.062 -10.834 -28.192 1.00 95.56 250 PHE A CA 1
ATOM 2086 C C . PHE A 1 250 ? 15.595 -12.195 -28.640 1.00 95.56 250 PHE A C 1
ATOM 2088 O O . PHE A 1 250 ? 16.743 -12.313 -29.090 1.00 95.56 250 PHE A O 1
ATOM 2095 N N . LEU A 1 251 ? 14.756 -13.229 -28.554 1.00 92.19 251 LEU A N 1
ATOM 2096 C CA . LEU A 1 251 ? 15.076 -14.528 -29.139 1.00 92.19 251 LEU A CA 1
ATOM 2097 C C . LEU A 1 251 ? 15.180 -14.396 -30.659 1.00 92.19 251 LEU A C 1
ATOM 2099 O O . LEU A 1 251 ? 14.320 -13.817 -31.309 1.00 92.19 251 LEU A O 1
ATOM 2103 N N . LYS A 1 252 ? 16.210 -15.001 -31.258 1.00 89.81 252 LYS A N 1
ATOM 2104 C CA . LYS A 1 252 ? 16.379 -14.983 -32.723 1.00 89.81 252 LYS A CA 1
ATOM 2105 C C . LYS A 1 252 ? 15.231 -15.676 -33.459 1.00 89.81 252 LYS A C 1
ATOM 2107 O O . LYS A 1 252 ? 15.003 -15.387 -34.624 1.00 89.81 252 LYS A O 1
ATOM 2112 N N . GLN A 1 253 ? 14.584 -16.631 -32.797 1.00 93.94 253 GLN A N 1
ATOM 2113 C CA . GLN A 1 253 ? 13.450 -17.397 -33.306 1.00 93.94 253 GLN A CA 1
ATOM 2114 C C . GLN A 1 253 ? 12.112 -16.671 -33.116 1.00 93.94 253 GLN A C 1
ATOM 2116 O O . GLN A 1 253 ? 11.115 -17.103 -33.686 1.00 93.94 253 GLN A O 1
ATOM 2121 N N . ASP A 1 254 ? 12.083 -15.610 -32.308 1.00 93.06 254 ASP A N 1
ATOM 2122 C CA . ASP A 1 254 ? 10.897 -14.799 -32.064 1.00 93.06 254 ASP A CA 1
ATOM 2123 C C . ASP A 1 254 ? 10.885 -13.618 -33.039 1.00 93.06 254 ASP A C 1
ATOM 2125 O O . ASP A 1 254 ? 11.371 -12.524 -32.748 1.00 93.06 254 ASP A O 1
ATOM 2129 N N . GLU A 1 255 ? 10.370 -13.873 -34.244 1.00 91.88 255 GLU A N 1
ATOM 2130 C CA . GLU A 1 255 ? 10.292 -12.872 -35.315 1.00 91.88 255 GLU A CA 1
ATOM 2131 C C . GLU A 1 255 ? 9.430 -11.661 -34.924 1.00 91.88 255 GLU A C 1
ATOM 2133 O O . GLU A 1 255 ? 9.677 -10.556 -35.411 1.00 91.88 255 GLU A O 1
ATOM 2138 N N . ASN A 1 256 ? 8.464 -11.855 -34.017 1.00 94.81 256 ASN A N 1
ATOM 2139 C CA . ASN A 1 256 ? 7.537 -10.821 -33.561 1.00 94.81 256 ASN A CA 1
ATOM 2140 C C . ASN A 1 256 ? 8.052 -10.028 -32.351 1.00 94.81 256 ASN A C 1
ATOM 2142 O O . ASN A 1 256 ? 7.443 -9.017 -32.006 1.00 94.81 256 ASN A O 1
ATOM 2146 N N . GLN A 1 257 ? 9.164 -10.447 -31.733 1.00 92.56 257 GLN A N 1
ATOM 2147 C CA . GLN A 1 257 ? 9.749 -9.795 -30.554 1.00 92.56 257 GLN A CA 1
ATOM 2148 C C . GLN A 1 257 ? 8.768 -9.692 -29.370 1.00 92.56 257 GLN A C 1
ATOM 2150 O O . GLN A 1 257 ? 8.743 -8.700 -28.641 1.00 92.56 257 GLN A O 1
ATOM 2155 N N . GLU A 1 258 ? 7.958 -10.730 -29.171 1.00 93.88 258 GLU A N 1
ATOM 2156 C CA . GLU A 1 258 ? 6.980 -10.826 -28.081 1.00 93.88 258 GLU A CA 1
ATOM 2157 C C . GLU A 1 258 ? 7.643 -11.158 -26.732 1.00 93.88 258 GLU A C 1
ATOM 2159 O O . GLU A 1 258 ? 7.097 -10.844 -25.673 1.00 93.88 258 GLU A O 1
ATOM 2164 N N . MET A 1 259 ? 8.834 -11.766 -26.750 1.00 92.56 259 MET A N 1
ATOM 2165 C CA . MET A 1 259 ? 9.573 -12.190 -25.561 1.00 92.56 259 MET A CA 1
ATOM 2166 C C . MET A 1 259 ? 10.915 -11.469 -25.419 1.00 92.56 259 MET A C 1
ATOM 2168 O O . MET A 1 259 ? 11.845 -11.657 -26.208 1.00 92.56 259 MET A O 1
ATOM 2172 N N . ILE A 1 260 ? 11.054 -10.715 -24.328 1.00 93.69 260 ILE A N 1
ATOM 2173 C CA . ILE A 1 260 ? 12.324 -10.113 -23.911 1.00 93.69 260 ILE A CA 1
ATOM 2174 C C . ILE A 1 260 ? 13.073 -11.095 -23.004 1.00 93.69 260 ILE A C 1
ATOM 2176 O O . ILE A 1 260 ? 12.557 -11.537 -21.979 1.00 93.69 260 ILE A O 1
ATOM 2180 N N . ILE A 1 261 ? 14.318 -11.405 -23.357 1.00 93.69 261 ILE A N 1
ATOM 2181 C CA . ILE A 1 261 ? 15.259 -12.151 -22.520 1.00 93.69 261 ILE A CA 1
ATOM 2182 C C . ILE A 1 261 ? 16.078 -11.154 -21.712 1.00 93.69 261 ILE A C 1
ATOM 2184 O O . ILE A 1 261 ? 16.739 -10.297 -22.297 1.00 93.69 261 ILE A O 1
ATOM 2188 N N . LEU A 1 262 ? 16.100 -11.317 -20.392 1.00 94.12 262 LEU A N 1
ATOM 2189 C CA . LEU A 1 262 ? 17.041 -10.643 -19.502 1.00 94.12 262 LEU A CA 1
ATOM 2190 C C 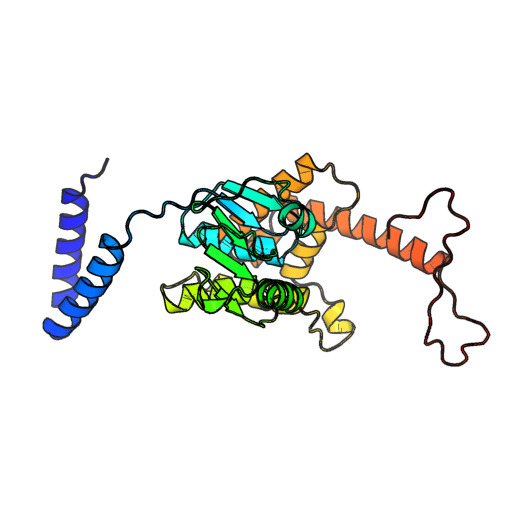. LEU A 1 262 ? 18.144 -11.632 -19.092 1.00 94.12 262 LEU A C 1
ATOM 2192 O O . LEU A 1 262 ? 17.891 -12.563 -18.328 1.00 94.12 262 LEU A O 1
ATOM 2196 N N . ASP A 1 263 ? 19.359 -11.460 -19.618 1.00 92.81 263 ASP A N 1
ATOM 2197 C CA . ASP A 1 263 ? 20.507 -12.325 -19.324 1.00 92.81 263 ASP A CA 1
ATOM 2198 C C . ASP A 1 263 ? 21.389 -11.726 -18.221 1.00 92.81 263 ASP A C 1
ATOM 2200 O O . ASP A 1 263 ? 22.233 -10.866 -18.461 1.00 92.81 263 ASP A O 1
ATOM 2204 N N . PHE A 1 264 ? 21.225 -12.223 -16.996 1.00 93.44 264 PHE A N 1
ATOM 2205 C CA . PHE A 1 264 ? 22.049 -11.830 -15.849 1.00 93.44 264 PHE A CA 1
ATOM 2206 C C . PHE A 1 264 ? 23.134 -12.853 -15.494 1.00 93.44 264 PHE A C 1
ATOM 2208 O O . PHE A 1 264 ? 23.736 -12.765 -14.422 1.00 93.44 264 PHE A O 1
ATOM 2215 N N . SER A 1 265 ? 23.416 -13.822 -16.372 1.00 91.56 265 SER A N 1
ATOM 2216 C CA . SER A 1 265 ? 24.379 -14.900 -16.097 1.00 91.56 265 SER A CA 1
ATOM 2217 C C . SER A 1 265 ? 25.821 -14.399 -15.920 1.00 91.56 265 SER A C 1
ATOM 2219 O O . SER A 1 265 ? 26.626 -15.050 -15.255 1.00 91.56 265 SER A O 1
ATOM 2221 N N . GLY A 1 266 ? 26.140 -13.214 -16.457 1.00 88.81 266 GLY A N 1
ATOM 2222 C CA . GLY A 1 266 ? 27.434 -12.546 -16.287 1.00 88.81 266 GLY A CA 1
ATOM 2223 C C . GLY A 1 266 ? 27.668 -11.925 -14.905 1.00 88.81 266 GLY A C 1
ATOM 2224 O O . GLY A 1 266 ? 28.796 -11.532 -14.599 1.00 88.81 266 GLY A O 1
ATOM 2225 N N . PHE A 1 267 ? 26.641 -11.827 -14.056 1.00 89.69 267 PHE A N 1
ATOM 2226 C CA . PHE A 1 267 ? 26.773 -11.242 -12.726 1.00 89.69 267 PHE A CA 1
ATOM 2227 C C . PHE A 1 267 ? 27.125 -12.306 -11.682 1.00 89.69 267 PHE A C 1
ATOM 2229 O O . PHE A 1 267 ? 26.502 -13.360 -11.592 1.00 89.69 267 PHE A O 1
ATOM 2236 N N . SER A 1 268 ? 28.089 -11.999 -10.809 1.00 88.25 268 SER A N 1
ATOM 2237 C CA . SER A 1 268 ? 28.455 -12.874 -9.682 1.00 88.25 268 SER A CA 1
ATOM 2238 C C . SER A 1 268 ? 27.352 -12.998 -8.623 1.00 88.25 268 SER A C 1
ATOM 2240 O O . SER A 1 268 ? 27.358 -13.931 -7.820 1.00 88.25 268 SER A O 1
ATOM 2242 N N . ARG A 1 269 ? 26.410 -12.050 -8.609 1.00 85.25 269 ARG A N 1
ATOM 2243 C CA . ARG A 1 269 ? 25.163 -12.063 -7.839 1.00 85.25 269 ARG A CA 1
ATOM 2244 C C . ARG A 1 269 ? 24.066 -11.456 -8.709 1.00 85.25 269 ARG A C 1
ATOM 2246 O O . ARG A 1 269 ? 24.374 -10.474 -9.381 1.00 85.25 269 ARG A O 1
ATOM 2253 N N . PRO A 1 270 ? 22.821 -11.961 -8.667 1.00 80.50 270 PRO A N 1
ATOM 2254 C CA . PRO A 1 270 ? 21.724 -11.351 -9.408 1.00 80.50 270 PRO A CA 1
ATOM 2255 C C . PRO A 1 270 ? 21.659 -9.841 -9.130 1.00 80.50 270 PRO A C 1
ATOM 2257 O O . PRO A 1 270 ? 21.711 -9.452 -7.954 1.00 80.50 270 PRO A O 1
ATOM 2260 N N . PRO A 1 271 ? 21.613 -8.987 -10.171 1.00 84.19 271 PRO A N 1
ATOM 2261 C CA . PRO A 1 271 ? 21.428 -7.561 -9.964 1.00 84.19 271 PRO A CA 1
ATOM 2262 C C . PRO A 1 271 ? 20.078 -7.331 -9.285 1.00 84.19 271 PRO A C 1
ATOM 2264 O O . PRO A 1 271 ? 19.129 -8.087 -9.497 1.00 84.19 271 PRO A O 1
ATOM 2267 N N . ARG A 1 272 ? 19.997 -6.293 -8.452 1.00 79.44 272 ARG A N 1
ATOM 2268 C CA . ARG A 1 272 ? 18.699 -5.837 -7.963 1.00 79.44 272 ARG A CA 1
ATOM 2269 C C . ARG A 1 272 ? 18.068 -5.001 -9.071 1.00 79.44 272 ARG A C 1
ATOM 2271 O O . ARG A 1 272 ? 18.678 -4.029 -9.515 1.00 79.44 272 ARG A O 1
ATOM 2278 N N . ILE A 1 273 ? 16.917 -5.452 -9.541 1.00 75.81 273 ILE A N 1
ATOM 2279 C CA . ILE A 1 273 ? 16.092 -4.850 -10.589 1.00 75.81 273 ILE A CA 1
ATOM 2280 C C . ILE A 1 273 ? 14.685 -4.668 -10.045 1.00 75.81 273 ILE A C 1
ATOM 2282 O O . ILE A 1 273 ? 14.312 -5.460 -9.149 1.00 75.81 273 ILE A O 1
#

Sequence (273 aa):
MLTFSSFLKKLKISIDFLIKKDKLSNYAFIQLNEHLFYQMTHRKNMEFETIITHNDLDGIVSAAICSYVFGIDRIKFAGPNDIANADITITSNDIVCDLPYPLECGLWFDHHEGNLEELRYRNIDANEIPGKFDLKPSCARVVYDYFREQQPLPEYFEELVRETDIIDSFEYVSLDDWQKETPAKIIDSTIRLQTEQYKQKMNYLKKLVFLLRDNPIQQVIQSDEIQERYQYYLQEEQNILQILRQNSSFLKQDENQEMIILDFSGFSRPPRI

Secondary structure (DSSP, 8-state):
---HHHHHHHHHHHHHHHHTT----HHHHHHHHHHHHHHHHHS------EEEE-SSHHHHHHHHHHHHHHT---EEE--HHHHHTT-S---TTEEEESS---S--SEEEE--HHHHHHHHHTT--GGGSSEEE---S-HHHHHHHHHHTTS---THHHHHHHHHHHHHHT--SSHHHHHS--HHHHHHHHH--SSS-HHHHHHHHHHHHHHHHHS-HHHHTTSHHHHHHHHHHHHHHHHHHHHHHHHEEE-TT-TT---EEE--TTSSSPPP-